Protein AF-A0A009ZGK3-F1 (afdb_monomer)

Sequence (287 aa):
MQQSPTYTTASNPNDNTTKFGTSSSQILSGLLNISAPLCTSGCGKDPYNGFTSDPNSSKTTGLIIPSLRADYNVPASTVSGNRMKSVVIQGVETTKIQDMNLTYDSGSLHVNLNQCVEAAFICAVKDTTFTMQAVITGVKAKINFEENMGYVHKLPLSGGGFYLGLQNQAIHWPGAASDDIALPGWWMSFANPVDLGVLNTPEGYTVDFSSAYPQIANALSVALSQNPTSISGNESLEALFTGGIKKDMGTINLSGQPPALINLTSVPLSNAAQGVVPNCYGGLKFC

Secondary structure (DSSP, 8-state):
--PPPEEEEE--SS-TT-EETSSTTS--EEEEEEE-TTEEES-EEEEEEEEEE-TTSTT--EEE----EEEEEPPP-----SS-SEEEEEEEEEEEEPPEEE-GGGEEEEEEEEEEEEETTEEEEEEEEEEEEEEEE---EEEEEEEEGGG--B---TTS-EEEEEESS-EEPTTS-TT-EE-SEEEEEESSPPB-----PPTT-----GGGHHHHHHHHHHHHHHS-EEEESHHHHHHHHHT-EEEEEEEEE-TTSPPEEEEEE----SSTT--------SSS---

Structure (mmCIF, N/CA/C/O backbone):
data_AF-A0A009ZGK3-F1
#
_entry.id   AF-A0A009ZGK3-F1
#
loop_
_atom_site.group_PDB
_atom_site.id
_atom_site.type_symbol
_atom_site.label_atom_id
_atom_site.label_alt_id
_atom_site.label_comp_id
_atom_site.label_asym_id
_atom_site.label_entity_id
_atom_site.label_seq_id
_atom_site.pdbx_PDB_ins_code
_atom_site.Cartn_x
_atom_site.Cartn_y
_atom_site.Cartn_z
_atom_site.occupancy
_atom_site.B_iso_or_equiv
_atom_site.auth_seq_id
_atom_site.auth_comp_id
_atom_site.auth_asym_id
_atom_site.auth_atom_id
_atom_site.pdbx_PDB_model_num
ATOM 1 N N . MET A 1 1 ? 2.100 -5.025 36.219 1.00 28.22 1 MET A N 1
ATOM 2 C CA . MET A 1 1 ? 2.397 -4.573 34.844 1.00 28.22 1 MET A CA 1
ATOM 3 C C . MET A 1 1 ? 1.721 -5.553 33.904 1.00 28.22 1 MET A C 1
ATOM 5 O O . MET A 1 1 ? 2.227 -6.649 33.715 1.00 28.22 1 MET A O 1
ATOM 9 N N . GLN A 1 2 ? 0.514 -5.234 33.450 1.00 29.66 2 GLN A N 1
ATOM 10 C CA . GLN A 1 2 ? -0.217 -6.081 32.509 1.00 29.66 2 GLN A CA 1
ATOM 11 C C . GLN A 1 2 ? 0.350 -5.751 31.123 1.00 29.66 2 GLN A C 1
ATOM 13 O O . GLN A 1 2 ? 0.301 -4.591 30.722 1.00 29.66 2 GLN A O 1
ATOM 18 N N . GLN A 1 3 ? 1.013 -6.709 30.465 1.00 29.73 3 GLN A N 1
ATOM 19 C CA . GLN A 1 3 ? 1.513 -6.507 29.101 1.00 29.73 3 GLN A CA 1
ATOM 20 C C . GLN A 1 3 ? 0.328 -6.130 28.210 1.00 29.73 3 GLN A C 1
ATOM 22 O O . GLN A 1 3 ? -0.703 -6.803 28.262 1.00 29.73 3 GLN A O 1
ATOM 27 N N . SER A 1 4 ? 0.466 -5.061 27.423 1.00 40.53 4 SER A N 1
ATOM 28 C CA . SER A 1 4 ? -0.522 -4.738 26.399 1.00 40.53 4 SER A CA 1
ATOM 29 C C . SER A 1 4 ? -0.643 -5.940 25.458 1.00 40.53 4 SER A C 1
ATOM 31 O O . SER A 1 4 ? 0.383 -6.384 24.937 1.00 40.53 4 SER A O 1
ATOM 33 N N . PRO A 1 5 ? -1.843 -6.505 25.270 1.00 48.09 5 PRO A N 1
ATOM 34 C CA . PRO A 1 5 ? -2.031 -7.629 24.365 1.00 48.09 5 PRO A CA 1
ATOM 35 C C . PRO A 1 5 ? -1.616 -7.227 22.945 1.00 48.09 5 PRO A C 1
ATOM 37 O O . PRO A 1 5 ? -2.038 -6.190 22.435 1.00 48.09 5 PRO A O 1
ATOM 40 N N . THR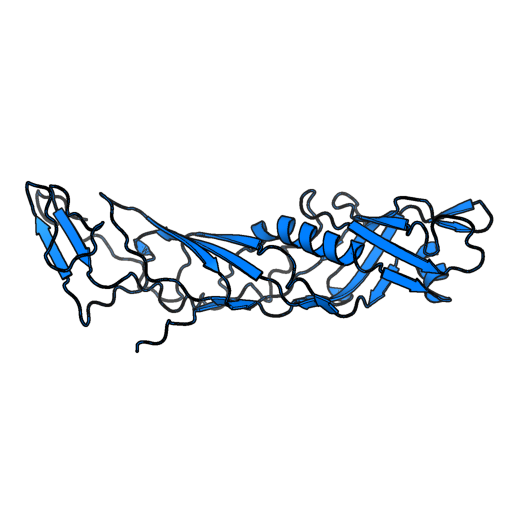 A 1 6 ? -0.765 -8.046 22.325 1.00 44.50 6 THR A N 1
ATOM 41 C CA . THR A 1 6 ? -0.452 -7.945 20.898 1.00 44.50 6 THR A CA 1
ATOM 42 C C . THR A 1 6 ? -1.490 -8.739 20.128 1.00 44.50 6 THR A C 1
ATOM 44 O O . THR A 1 6 ? -1.689 -9.929 20.378 1.00 44.50 6 THR A O 1
ATOM 47 N N . TYR A 1 7 ? -2.149 -8.066 19.198 1.00 56.31 7 TYR A N 1
ATOM 48 C CA . TYR A 1 7 ? -3.170 -8.645 18.342 1.00 56.31 7 TYR A CA 1
ATOM 49 C C . TYR A 1 7 ? -2.593 -8.907 16.959 1.00 56.31 7 TYR A C 1
ATOM 51 O O . TYR A 1 7 ? -1.689 -8.195 16.526 1.00 56.31 7 TYR A O 1
ATOM 59 N N . THR A 1 8 ? -3.123 -9.913 16.270 1.00 49.56 8 THR A N 1
ATOM 60 C CA . THR A 1 8 ? -2.662 -10.329 14.948 1.00 49.56 8 THR A CA 1
ATOM 61 C C . THR A 1 8 ? -3.857 -10.494 14.026 1.00 49.56 8 THR A C 1
ATOM 63 O O . THR A 1 8 ? -4.805 -11.182 14.380 1.00 49.56 8 THR A O 1
ATOM 66 N N . THR A 1 9 ? -3.775 -9.931 12.825 1.00 54.69 9 THR A N 1
ATOM 67 C CA . THR A 1 9 ? -4.714 -10.207 11.725 1.00 54.69 9 THR A CA 1
ATOM 68 C C . THR A 1 9 ? -3.936 -10.710 10.516 1.00 54.69 9 THR A C 1
ATOM 70 O O . THR A 1 9 ? -2.804 -10.277 10.294 1.00 54.69 9 THR A O 1
ATOM 73 N N . ALA A 1 10 ? -4.512 -11.641 9.755 1.00 46.16 10 ALA A N 1
ATOM 74 C CA . ALA A 1 10 ? -3.960 -12.119 8.490 1.00 46.16 10 ALA A CA 1
ATOM 75 C C . ALA A 1 10 ? -4.928 -11.786 7.343 1.00 46.16 10 ALA A C 1
ATOM 77 O O . ALA A 1 10 ? -6.129 -12.034 7.456 1.00 46.16 10 ALA A O 1
ATOM 78 N N . SER A 1 11 ? -4.428 -11.230 6.236 1.00 46.84 11 SER A N 1
ATOM 79 C CA . SER A 1 11 ? -5.152 -11.242 4.951 1.00 46.84 11 SER A CA 1
ATOM 80 C C . SER A 1 11 ? -4.972 -12.605 4.256 1.00 46.84 11 SER A C 1
ATOM 82 O O . SER A 1 11 ? -4.129 -13.381 4.689 1.00 46.84 11 SER A O 1
ATOM 84 N N . ASN A 1 12 ? -5.785 -12.941 3.242 1.00 46.28 12 ASN A N 1
ATOM 85 C CA . ASN A 1 12 ? -5.939 -14.286 2.637 1.00 46.28 12 ASN A CA 1
ATOM 86 C C . ASN A 1 12 ? -4.713 -14.823 1.862 1.00 46.28 12 ASN A C 1
ATOM 88 O O . ASN A 1 12 ? -4.146 -14.066 1.073 1.00 46.28 12 ASN A O 1
ATOM 92 N N . PRO A 1 13 ? -4.375 -16.128 1.960 1.00 35.84 13 PRO A N 1
ATOM 93 C CA . PRO A 1 13 ? -3.434 -16.779 1.042 1.00 35.84 13 PRO A CA 1
ATOM 94 C C . PRO A 1 13 ? -4.045 -17.189 -0.312 1.00 35.84 13 PRO A C 1
ATOM 96 O O . PRO A 1 13 ? -3.300 -17.609 -1.188 1.00 35.84 13 PRO A O 1
ATOM 99 N N . ASN A 1 14 ? -5.367 -17.069 -0.496 1.00 35.81 14 ASN A N 1
ATOM 100 C CA . ASN A 1 14 ? -6.110 -17.640 -1.628 1.00 35.81 14 ASN A CA 1
ATOM 101 C C . ASN A 1 14 ? -7.144 -16.715 -2.297 1.00 35.81 14 ASN A C 1
ATOM 103 O O . ASN A 1 14 ? -7.969 -17.216 -3.063 1.00 35.81 14 ASN A O 1
ATOM 107 N N . ASP A 1 15 ? -7.143 -15.398 -2.058 1.00 43.66 15 ASP A N 1
ATOM 108 C CA . ASP A 1 15 ? -7.954 -14.520 -2.908 1.00 43.66 15 ASP A CA 1
ATOM 109 C C . ASP A 1 15 ? -7.134 -14.063 -4.109 1.00 43.66 15 ASP A C 1
ATOM 111 O O . ASP A 1 15 ? -6.642 -12.941 -4.189 1.00 43.66 15 ASP A O 1
ATOM 115 N N . ASN A 1 16 ? -7.005 -14.962 -5.077 1.00 45.84 16 ASN A N 1
ATOM 116 C CA . ASN A 1 16 ? -6.374 -14.681 -6.361 1.00 45.84 16 ASN A CA 1
ATOM 117 C C . ASN A 1 16 ? -7.192 -13.655 -7.190 1.00 45.84 16 ASN A C 1
ATOM 119 O O . ASN A 1 16 ? -6.893 -13.455 -8.371 1.00 45.84 16 ASN A O 1
ATOM 123 N N . THR A 1 17 ? -8.248 -13.041 -6.627 1.00 49.72 17 THR A N 1
ATOM 124 C CA . THR A 1 17 ? -9.147 -12.113 -7.330 1.00 49.72 17 THR A CA 1
ATOM 125 C C . THR A 1 17 ? -8.856 -10.632 -7.068 1.00 49.72 17 THR A C 1
ATOM 127 O O . THR A 1 17 ? -9.051 -9.829 -7.984 1.00 49.72 17 THR A O 1
ATOM 130 N N . THR A 1 18 ? -8.318 -10.236 -5.905 1.00 66.38 18 THR A N 1
ATOM 131 C CA . THR A 1 18 ? -7.984 -8.825 -5.630 1.00 66.38 18 THR A CA 1
ATOM 132 C C . THR A 1 18 ? -6.578 -8.477 -6.110 1.00 66.38 18 THR A C 1
ATOM 134 O O . THR A 1 18 ? -5.575 -8.644 -5.418 1.00 66.38 18 THR A O 1
ATOM 137 N N . LYS A 1 19 ? -6.503 -7.958 -7.337 1.00 84.88 19 LYS A N 1
ATOM 138 C CA . LYS A 1 19 ? -5.244 -7.561 -7.971 1.00 84.88 19 LYS A CA 1
ATOM 139 C C . LYS A 1 19 ? -4.954 -6.078 -7.765 1.00 84.88 19 LYS A C 1
ATOM 141 O O . LYS A 1 19 ? -5.819 -5.230 -7.967 1.00 84.88 19 LYS A O 1
ATOM 146 N N . PHE A 1 20 ? -3.720 -5.768 -7.394 1.00 88.69 20 PHE A N 1
ATOM 147 C CA . PHE A 1 20 ? -3.218 -4.405 -7.288 1.00 88.69 20 PHE A CA 1
ATOM 148 C C . PHE A 1 20 ? -2.825 -3.853 -8.666 1.00 88.69 20 PHE A C 1
ATOM 150 O O . PHE A 1 20 ? -2.281 -4.569 -9.506 1.00 88.69 20 PHE A O 1
ATOM 157 N N . GLY A 1 21 ? -3.050 -2.561 -8.893 1.00 90.62 21 GLY A N 1
ATOM 158 C CA . GLY A 1 21 ? -2.657 -1.865 -10.119 1.00 90.62 21 GLY A CA 1
ATOM 159 C C . GLY A 1 21 ? -3.651 -2.005 -11.273 1.00 90.62 21 GLY A C 1
ATOM 160 O O . GLY A 1 21 ? -3.328 -1.627 -12.393 1.00 90.62 21 GLY A O 1
ATOM 161 N N . THR A 1 22 ? -4.860 -2.517 -11.015 1.00 91.00 22 THR A N 1
ATOM 162 C CA . THR A 1 22 ? -5.954 -2.621 -12.005 1.00 91.00 22 THR A CA 1
ATOM 163 C C . THR A 1 22 ? -7.017 -1.529 -11.842 1.00 91.00 22 THR A C 1
ATOM 165 O O . THR A 1 22 ? -8.064 -1.577 -12.479 1.00 91.00 22 THR A O 1
ATOM 168 N N . SER A 1 23 ? -6.783 -0.551 -10.963 1.00 91.00 23 SER A N 1
ATOM 169 C CA . SER A 1 23 ? -7.677 0.584 -10.715 1.00 91.00 23 SER A CA 1
ATOM 170 C C . SER A 1 23 ? -6.949 1.906 -10.940 1.00 91.00 23 SER A C 1
ATOM 172 O O . SER A 1 23 ? -5.755 2.020 -10.663 1.00 91.00 23 SER A O 1
ATOM 174 N N . SER A 1 24 ? -7.681 2.935 -11.373 1.00 91.00 24 SER A N 1
ATOM 175 C CA . SER A 1 24 ? -7.168 4.299 -11.578 1.00 91.00 24 SER A CA 1
ATOM 176 C C . SER A 1 24 ? -6.598 4.946 -10.312 1.00 91.00 24 SER A C 1
ATOM 178 O O . SER A 1 24 ? -5.789 5.863 -10.408 1.00 91.00 24 SER A O 1
ATOM 180 N N . SER A 1 25 ? -6.971 4.462 -9.126 1.00 89.44 25 SER A N 1
ATOM 181 C CA . SER A 1 25 ? -6.405 4.912 -7.850 1.00 89.44 25 SER A CA 1
ATOM 182 C C . SER A 1 25 ? -5.128 4.169 -7.441 1.00 89.44 25 SER A C 1
ATOM 184 O O . SER A 1 25 ? -4.523 4.526 -6.438 1.00 89.44 25 SER A O 1
ATOM 186 N N . GLN A 1 26 ? -4.702 3.154 -8.197 1.00 92.19 26 GLN A N 1
ATOM 187 C CA . GLN A 1 26 ? -3.578 2.265 -7.874 1.00 92.19 26 GLN A CA 1
ATOM 188 C C . GLN A 1 26 ? -2.433 2.419 -8.884 1.00 92.19 26 GLN A C 1
ATOM 190 O O . GLN A 1 26 ? -1.769 1.452 -9.253 1.00 92.19 26 GLN A O 1
ATOM 195 N N . ILE A 1 27 ? -2.230 3.644 -9.367 1.00 94.69 27 ILE A N 1
ATOM 196 C CA . ILE A 1 27 ? -1.206 3.954 -10.361 1.00 94.69 27 ILE A CA 1
ATOM 197 C C . ILE A 1 27 ? 0.169 3.977 -9.689 1.00 94.69 27 ILE A C 1
ATOM 199 O O . ILE A 1 27 ? 0.390 4.713 -8.727 1.00 94.69 27 ILE A O 1
ATOM 203 N N . LEU A 1 28 ? 1.101 3.199 -10.233 1.00 94.62 28 LEU A N 1
ATOM 204 C CA . LEU A 1 28 ? 2.518 3.287 -9.919 1.00 94.62 28 LEU A CA 1
ATOM 205 C C . LEU A 1 28 ? 3.221 4.232 -10.885 1.00 94.62 28 LEU A C 1
ATOM 207 O O . LEU A 1 28 ? 2.955 4.230 -12.085 1.00 94.62 28 LEU A O 1
ATOM 211 N N . SER A 1 29 ? 4.153 5.021 -10.372 1.00 95.44 29 SER A N 1
ATOM 212 C CA . SER A 1 29 ? 5.076 5.816 -11.178 1.00 95.44 29 SER A CA 1
ATOM 213 C C . SER A 1 29 ? 6.483 5.755 -10.603 1.00 95.44 29 SER A C 1
ATOM 215 O O . SER A 1 29 ? 6.672 5.445 -9.432 1.00 95.44 29 SER A O 1
ATOM 217 N N . GLY A 1 30 ? 7.488 6.044 -11.414 1.00 94.50 30 GLY A N 1
ATOM 218 C CA . GLY A 1 30 ? 8.871 6.023 -10.956 1.00 94.50 30 GLY A CA 1
ATOM 219 C C . GLY A 1 30 ? 9.834 6.500 -12.022 1.00 94.50 30 GLY A C 1
ATOM 220 O O . GLY A 1 30 ? 9.420 6.943 -13.094 1.00 94.50 30 GLY A O 1
ATOM 221 N N . LEU A 1 31 ? 11.126 6.393 -11.725 1.00 93.88 31 LEU A N 1
ATOM 222 C CA . LEU A 1 31 ? 12.198 6.763 -12.643 1.00 93.88 31 LEU A CA 1
ATOM 223 C C . LEU A 1 31 ? 12.960 5.523 -13.110 1.00 93.88 31 LEU A C 1
ATOM 225 O O . LEU A 1 31 ? 13.170 4.578 -12.348 1.00 93.88 31 LEU A O 1
ATOM 229 N N . LEU A 1 32 ? 13.402 5.545 -14.364 1.00 89.62 32 LEU A N 1
ATOM 230 C CA . LEU A 1 32 ? 14.200 4.498 -14.989 1.00 89.62 32 LEU A CA 1
ATOM 231 C C . LEU A 1 32 ? 15.566 5.046 -15.381 1.00 89.62 32 LEU A C 1
ATOM 233 O O . LEU A 1 32 ? 15.677 6.082 -16.035 1.00 89.62 32 LEU A O 1
ATOM 237 N N . ASN A 1 33 ? 16.602 4.287 -15.044 1.00 89.62 33 ASN A N 1
ATOM 238 C CA . ASN A 1 33 ? 17.950 4.467 -15.559 1.00 89.62 33 ASN A CA 1
ATOM 239 C C . ASN A 1 33 ? 18.194 3.424 -16.650 1.00 89.62 33 ASN A C 1
ATOM 241 O O . ASN A 1 33 ? 18.622 2.304 -16.363 1.00 89.62 33 ASN A O 1
ATOM 245 N N . ILE A 1 34 ? 17.875 3.775 -17.893 1.00 86.06 34 ILE A N 1
ATOM 246 C CA . ILE A 1 34 ? 18.001 2.862 -19.032 1.00 86.06 34 ILE A CA 1
ATOM 247 C C . ILE A 1 34 ? 19.398 3.014 -19.632 1.00 86.06 34 ILE A C 1
ATOM 249 O O . ILE A 1 34 ? 19.799 4.103 -20.026 1.00 86.06 34 ILE A O 1
ATOM 253 N N . SER A 1 35 ? 20.134 1.914 -19.735 1.00 83.62 35 SER A N 1
ATOM 254 C CA . SER A 1 35 ? 21.397 1.821 -20.459 1.00 83.62 35 SER A CA 1
ATOM 255 C C . SER A 1 35 ? 21.232 0.806 -21.585 1.00 83.62 35 SER A C 1
ATOM 257 O O . SER A 1 35 ? 21.108 -0.400 -21.355 1.00 83.62 35 SER A O 1
ATOM 259 N N . ALA A 1 36 ? 21.173 1.330 -22.804 1.00 78.19 36 ALA A N 1
ATOM 260 C CA . ALA A 1 36 ? 20.893 0.600 -24.030 1.00 78.19 36 ALA A CA 1
ATOM 261 C C . ALA A 1 36 ? 21.904 1.027 -25.110 1.00 78.19 36 ALA A C 1
ATOM 263 O O . ALA A 1 36 ? 22.105 2.233 -25.296 1.00 78.19 36 ALA A O 1
ATOM 264 N N . PRO A 1 37 ? 22.547 0.085 -25.827 1.00 73.50 37 PRO A N 1
ATOM 265 C CA . PRO A 1 37 ? 23.367 0.420 -26.988 1.00 73.50 37 PRO A CA 1
ATOM 266 C C . PRO A 1 37 ? 22.573 1.236 -28.014 1.00 73.50 37 PRO A C 1
ATOM 268 O O . PRO A 1 37 ? 21.397 0.964 -28.235 1.00 73.50 37 PRO A O 1
ATOM 271 N N . LEU A 1 38 ? 23.223 2.213 -28.658 1.00 77.00 38 LEU A N 1
ATOM 272 C CA . LEU A 1 38 ? 22.632 3.070 -29.704 1.00 77.00 38 LEU A CA 1
ATOM 273 C C . LEU A 1 38 ? 21.454 3.946 -29.252 1.00 77.00 38 LEU A C 1
ATOM 275 O O . LEU A 1 38 ? 20.803 4.564 -30.097 1.00 77.00 38 LEU A O 1
ATOM 279 N N . CYS A 1 39 ? 21.192 4.021 -27.947 1.00 82.38 39 CYS A N 1
ATOM 280 C CA . CYS A 1 39 ? 20.144 4.879 -27.439 1.00 82.38 39 CYS A CA 1
ATOM 281 C C . CYS A 1 39 ? 20.538 6.358 -27.555 1.00 82.38 39 CYS A C 1
ATOM 283 O O . CYS A 1 39 ? 21.596 6.767 -27.070 1.00 82.38 39 CYS A O 1
ATOM 285 N N . THR A 1 40 ? 19.690 7.147 -28.215 1.00 85.00 40 THR A N 1
ATOM 286 C CA . THR A 1 40 ? 19.917 8.571 -28.503 1.00 85.00 40 THR A CA 1
ATOM 287 C C . THR A 1 40 ? 19.079 9.501 -27.627 1.00 85.00 40 THR A C 1
ATOM 289 O O . THR A 1 40 ? 19.455 10.658 -27.456 1.00 85.00 40 THR A O 1
ATOM 292 N N . SER A 1 41 ? 17.964 9.018 -27.066 1.00 87.88 41 SER A N 1
ATOM 293 C CA . SER A 1 41 ? 17.046 9.789 -26.213 1.00 87.88 41 SER A CA 1
ATOM 294 C C . SER A 1 41 ? 16.218 8.868 -25.306 1.00 87.88 41 SER A C 1
ATOM 296 O O . SER A 1 41 ? 16.035 7.690 -25.613 1.00 87.88 41 SER A O 1
ATOM 298 N N . GLY A 1 42 ? 15.717 9.390 -24.180 1.00 86.88 42 GLY A N 1
ATOM 299 C CA . G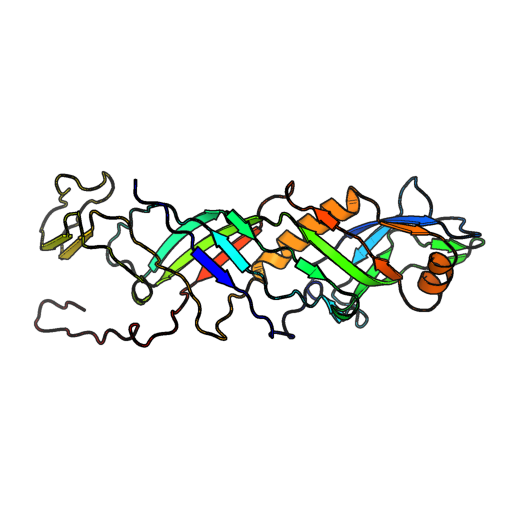LY A 1 42 ? 14.870 8.645 -23.233 1.00 86.88 42 GLY A CA 1
ATOM 300 C C . GLY A 1 42 ? 15.606 7.599 -22.383 1.00 86.88 42 GLY A C 1
ATOM 301 O O . GLY A 1 42 ? 14.962 6.764 -21.744 1.00 86.88 42 GLY A O 1
ATOM 302 N N . CYS A 1 43 ? 16.939 7.643 -22.366 1.00 87.12 43 CYS A N 1
ATOM 303 C CA . CYS A 1 43 ? 17.837 6.773 -21.607 1.00 87.12 43 CYS A CA 1
ATOM 304 C C . CYS A 1 43 ? 18.918 7.583 -20.883 1.00 87.12 43 CYS A C 1
ATOM 306 O O . CYS A 1 43 ? 19.066 8.785 -21.091 1.00 87.12 43 CYS A O 1
ATOM 308 N N . GLY A 1 44 ? 19.705 6.912 -20.046 1.00 83.88 44 GLY A N 1
ATOM 309 C CA . GLY A 1 44 ? 20.735 7.543 -19.234 1.00 83.88 44 GLY A CA 1
ATOM 310 C C . GLY A 1 44 ? 20.190 8.120 -17.930 1.00 83.88 44 GLY A C 1
ATOM 311 O O . GLY A 1 44 ? 19.133 7.715 -17.442 1.00 83.88 44 GLY A O 1
ATOM 312 N N . LYS A 1 45 ? 20.985 9.015 -17.332 1.00 80.94 45 LYS A N 1
ATOM 313 C CA . LYS A 1 45 ? 20.796 9.475 -15.951 1.00 80.94 45 LYS A CA 1
ATOM 314 C C . LYS A 1 45 ? 20.249 10.889 -15.790 1.00 80.94 45 LYS A C 1
ATOM 316 O O . LYS A 1 45 ? 19.878 11.236 -14.673 1.00 80.94 45 LYS A O 1
ATOM 321 N N . ASP A 1 46 ? 20.226 11.700 -16.847 1.00 78.56 46 ASP A N 1
ATOM 322 C CA . ASP A 1 46 ? 19.884 13.116 -16.712 1.00 78.56 46 ASP A CA 1
ATOM 323 C C . ASP A 1 46 ? 19.130 13.686 -17.932 1.00 78.56 46 ASP A C 1
ATOM 325 O O . ASP A 1 46 ? 19.735 13.848 -18.995 1.00 78.56 46 ASP A O 1
ATOM 329 N N . PRO A 1 47 ? 17.827 13.996 -17.792 1.00 82.38 47 PRO A N 1
ATOM 330 C CA . PRO A 1 47 ? 16.943 13.493 -16.739 1.00 82.38 47 PRO A CA 1
ATOM 331 C C . PRO A 1 47 ? 16.697 11.985 -16.910 1.00 82.38 47 PRO A C 1
ATOM 333 O O . PRO A 1 47 ? 16.675 11.464 -18.026 1.00 82.38 47 PRO A O 1
ATOM 336 N N . TYR A 1 48 ? 16.464 11.269 -15.806 1.00 91.50 48 TYR A N 1
ATOM 337 C CA . TYR A 1 48 ? 15.910 9.915 -15.889 1.00 91.50 48 TYR A CA 1
ATOM 338 C C . TYR A 1 48 ? 14.550 9.938 -16.591 1.00 91.50 48 TYR A C 1
ATOM 340 O O . TYR A 1 48 ? 13.734 10.835 -16.362 1.00 91.50 48 TYR A O 1
ATOM 348 N N . ASN A 1 49 ? 14.272 8.914 -17.396 1.00 92.00 49 ASN A N 1
ATOM 349 C CA . ASN A 1 49 ? 12.955 8.761 -17.999 1.00 92.00 49 ASN A CA 1
ATOM 350 C C . ASN A 1 49 ? 11.967 8.255 -16.942 1.00 92.00 49 ASN A C 1
ATOM 352 O O . ASN A 1 49 ? 12.261 7.313 -16.205 1.00 92.00 49 ASN A O 1
ATOM 356 N N . GLY A 1 50 ? 10.803 8.889 -16.850 1.00 93.62 50 GLY A N 1
ATOM 357 C CA . GLY A 1 50 ? 9.748 8.451 -15.944 1.00 93.62 50 GLY A CA 1
ATOM 358 C C . GLY A 1 50 ? 8.879 7.363 -16.562 1.00 93.62 50 GLY A C 1
ATOM 359 O O . GLY A 1 50 ? 8.818 7.225 -17.784 1.00 93.62 50 GLY A O 1
ATOM 360 N N . PHE A 1 51 ? 8.170 6.621 -15.723 1.00 93.50 51 PHE A N 1
ATOM 361 C CA . PHE A 1 51 ? 7.091 5.742 -16.158 1.00 93.50 51 PHE A CA 1
ATOM 362 C C . PHE A 1 51 ? 5.848 5.934 -15.296 1.00 93.50 51 PHE A C 1
ATOM 364 O O . PHE A 1 51 ? 5.949 6.331 -14.135 1.00 93.50 51 PHE A O 1
ATOM 371 N N . THR A 1 52 ? 4.696 5.582 -15.858 1.00 96.62 52 THR A N 1
ATOM 372 C CA . THR A 1 52 ? 3.401 5.562 -15.176 1.00 96.62 52 THR A CA 1
ATOM 373 C C . THR A 1 52 ? 2.622 4.329 -15.616 1.00 96.62 52 THR A C 1
ATOM 375 O O . THR A 1 52 ? 2.471 4.085 -16.813 1.00 96.62 52 THR A O 1
ATOM 378 N N . SER A 1 53 ? 2.130 3.533 -14.669 1.00 96.19 53 SER A N 1
ATOM 379 C CA . SER A 1 53 ? 1.317 2.356 -14.970 1.00 96.19 53 SER A CA 1
ATOM 380 C C . SER A 1 53 ? -0.053 2.738 -15.523 1.00 96.19 53 SER A C 1
ATOM 382 O O . SER A 1 53 ? -0.675 3.680 -15.034 1.00 96.19 53 SER A O 1
ATOM 384 N N . ASP A 1 54 ? -0.553 1.955 -16.471 1.00 95.81 54 ASP A N 1
ATOM 385 C CA . ASP A 1 54 ? -1.878 2.102 -17.061 1.00 95.81 54 ASP A CA 1
ATOM 386 C C . ASP A 1 54 ? -2.815 0.972 -16.602 1.00 95.81 54 ASP A C 1
ATOM 388 O O . ASP A 1 54 ? -2.778 -0.133 -17.158 1.00 95.81 54 ASP A O 1
ATOM 392 N N . PRO A 1 55 ? -3.677 1.226 -15.605 1.00 94.38 55 PRO A N 1
ATOM 393 C CA . PRO A 1 55 ? -4.626 0.233 -15.112 1.00 94.38 55 PRO A CA 1
ATOM 394 C C . PRO A 1 55 ? -5.723 -0.125 -16.126 1.00 94.38 55 PRO A C 1
ATOM 396 O O . PRO A 1 55 ? -6.357 -1.164 -15.968 1.00 94.38 55 PRO A O 1
ATOM 399 N N . ASN A 1 56 ? -5.956 0.699 -17.158 1.00 93.31 56 ASN A N 1
ATOM 400 C CA . ASN A 1 56 ? -7.009 0.468 -18.156 1.00 93.31 56 ASN A CA 1
ATOM 401 C C . ASN A 1 56 ? -6.522 -0.337 -19.369 1.00 93.31 56 ASN A C 1
ATOM 403 O O . ASN A 1 56 ? -7.329 -0.756 -20.201 1.00 93.31 56 ASN A O 1
ATOM 407 N N . SER A 1 57 ? -5.211 -0.545 -19.499 1.00 93.19 57 SER A N 1
ATOM 408 C CA . SER A 1 57 ? -4.650 -1.336 -20.589 1.00 93.19 57 SER A CA 1
ATOM 409 C C . SER A 1 57 ? -5.026 -2.807 -20.444 1.00 93.19 57 SER A C 1
ATOM 411 O O . SER A 1 57 ? -4.834 -3.408 -19.389 1.00 93.19 57 SER A O 1
ATOM 413 N N . SER A 1 58 ? -5.445 -3.442 -21.541 1.00 91.44 58 SER A N 1
ATOM 414 C CA . SER A 1 58 ? -5.680 -4.893 -21.588 1.00 91.44 58 SER A CA 1
ATOM 415 C C . SER A 1 58 ? -4.414 -5.728 -21.352 1.00 91.44 58 SER A C 1
ATOM 417 O O . SER A 1 58 ? -4.508 -6.934 -21.130 1.00 91.44 58 SER A O 1
ATOM 419 N N . LYS A 1 59 ? -3.230 -5.098 -21.394 1.00 91.50 59 LYS A N 1
ATOM 420 C CA . LYS A 1 59 ? -1.935 -5.719 -21.081 1.00 91.50 59 LYS A CA 1
ATOM 421 C C . LYS A 1 59 ? -1.615 -5.708 -19.578 1.00 91.50 59 LYS A C 1
ATOM 423 O O . LYS A 1 59 ? -0.675 -6.387 -19.164 1.00 91.50 59 LYS A O 1
ATOM 428 N N . THR A 1 60 ? -2.360 -4.952 -18.767 1.00 94.06 60 THR A N 1
ATOM 429 C CA . THR A 1 60 ? -2.224 -4.952 -17.306 1.00 94.06 60 THR A CA 1
ATOM 430 C C . THR A 1 60 ? -2.961 -6.152 -16.739 1.00 94.06 60 THR A C 1
ATOM 432 O O . THR A 1 60 ? -4.187 -6.226 -16.778 1.00 94.06 60 THR A O 1
ATOM 435 N N . THR A 1 61 ? -2.211 -7.106 -16.190 1.00 93.06 61 THR A N 1
ATOM 436 C CA . THR A 1 61 ? -2.805 -8.267 -15.517 1.00 93.06 61 THR A CA 1
ATOM 437 C C . THR A 1 61 ? -3.072 -8.000 -14.043 1.00 93.06 61 THR A C 1
ATOM 439 O O . THR A 1 61 ? -3.906 -8.703 -13.471 1.00 93.06 61 THR A O 1
ATOM 442 N N . GLY A 1 62 ? -2.412 -6.986 -13.468 1.00 91.88 62 GLY A N 1
ATOM 443 C CA . GLY A 1 62 ? -2.425 -6.659 -12.046 1.00 91.88 62 GLY A CA 1
ATOM 444 C C . GLY A 1 62 ? -1.435 -7.507 -11.249 1.00 91.88 62 GLY A C 1
ATOM 445 O O . GLY A 1 62 ? -1.032 -8.580 -11.689 1.00 91.88 62 GLY A O 1
ATOM 446 N N . LEU A 1 63 ? -1.044 -7.020 -10.072 1.00 89.81 63 LEU A N 1
ATOM 447 C CA . LEU A 1 63 ? -0.162 -7.727 -9.147 1.00 89.81 63 LEU A CA 1
ATOM 448 C C . LEU A 1 63 ? -0.991 -8.440 -8.076 1.00 89.81 63 LEU A C 1
ATOM 450 O O . LEU A 1 63 ? -1.761 -7.810 -7.352 1.00 89.81 63 LEU A O 1
ATOM 454 N N . ILE A 1 64 ? -0.818 -9.750 -7.962 1.00 86.44 64 ILE A N 1
ATOM 455 C CA . ILE A 1 64 ? -1.334 -10.559 -6.863 1.00 86.44 64 ILE A CA 1
ATOM 456 C C . ILE A 1 64 ? -0.513 -10.204 -5.626 1.00 86.44 64 ILE A C 1
ATOM 458 O O . ILE A 1 64 ? 0.691 -10.472 -5.567 1.00 86.44 64 ILE A O 1
ATOM 462 N N . ILE A 1 65 ? -1.171 -9.578 -4.654 1.00 79.69 65 ILE A N 1
ATOM 463 C CA . ILE A 1 65 ? -0.558 -9.249 -3.372 1.00 79.69 65 ILE A CA 1
ATOM 464 C C . ILE A 1 65 ? -0.758 -10.443 -2.435 1.00 79.69 65 ILE A C 1
ATOM 466 O O . ILE A 1 65 ? -1.897 -10.875 -2.253 1.00 79.69 65 ILE A O 1
ATOM 470 N N . PRO A 1 66 ? 0.315 -11.002 -1.850 1.00 72.12 66 PRO A N 1
ATOM 471 C CA . PRO A 1 66 ? 0.168 -12.112 -0.927 1.00 72.12 66 PRO A CA 1
ATOM 472 C C . PRO A 1 66 ? -0.572 -11.681 0.344 1.00 72.12 66 PRO A C 1
ATOM 474 O O . PRO A 1 66 ? -0.507 -10.532 0.770 1.00 72.12 66 PRO A O 1
ATOM 477 N N . SER A 1 67 ? -1.199 -12.660 0.984 1.00 70.19 67 SER A N 1
ATOM 478 C CA . SER A 1 67 ? -1.463 -12.728 2.422 1.00 70.19 67 SER A CA 1
ATOM 479 C C . SER A 1 67 ? -0.404 -12.006 3.266 1.00 70.19 67 SER A C 1
ATOM 481 O O . SER A 1 67 ? 0.771 -12.375 3.227 1.00 70.19 67 SER A O 1
ATOM 483 N N . LEU A 1 68 ? -0.809 -11.043 4.091 1.00 74.38 68 LEU A N 1
ATOM 484 C CA . LEU A 1 68 ? 0.061 -10.366 5.048 1.00 74.38 68 LEU A CA 1
ATOM 485 C C . LEU A 1 68 ? -0.507 -10.461 6.447 1.00 74.38 68 LEU A C 1
ATOM 487 O O . LEU A 1 68 ? -1.702 -10.276 6.681 1.00 74.38 68 LEU A O 1
ATOM 491 N N . ARG A 1 69 ? 0.403 -10.692 7.387 1.00 75.25 69 ARG A N 1
ATOM 492 C CA . ARG A 1 69 ? 0.137 -10.587 8.811 1.00 75.25 69 ARG A CA 1
ATOM 493 C C . ARG A 1 69 ? 0.448 -9.173 9.298 1.00 75.25 69 ARG A C 1
ATOM 495 O O . ARG A 1 69 ? 1.541 -8.668 9.038 1.00 75.25 69 ARG A O 1
ATOM 502 N N . ALA A 1 70 ? -0.473 -8.578 10.050 1.00 77.25 70 ALA A N 1
ATOM 503 C CA . ALA A 1 70 ? -0.261 -7.325 10.765 1.00 77.25 70 ALA A CA 1
ATOM 504 C C . ALA A 1 70 ? -0.447 -7.527 12.272 1.00 77.25 70 ALA A C 1
ATOM 506 O O . ALA A 1 70 ? -1.475 -8.045 12.715 1.00 77.25 70 ALA A O 1
ATOM 507 N N . ASP A 1 71 ? 0.547 -7.086 13.036 1.00 79.12 71 ASP A N 1
ATOM 508 C CA . ASP A 1 71 ? 0.524 -7.021 14.488 1.00 79.12 71 ASP A CA 1
ATOM 509 C C . ASP A 1 71 ? 0.256 -5.574 14.938 1.00 79.12 71 ASP A C 1
ATOM 511 O O . ASP A 1 71 ? 0.761 -4.617 14.340 1.00 79.12 71 ASP A O 1
ATOM 515 N N . TYR A 1 72 ? -0.545 -5.397 15.989 1.00 77.31 72 TYR A N 1
ATOM 516 C CA . TYR A 1 72 ? -0.908 -4.084 16.535 1.00 77.31 72 TYR A CA 1
ATOM 517 C C . TYR A 1 72 ? -1.232 -4.156 18.030 1.00 77.31 72 TYR A C 1
ATOM 519 O O . TYR A 1 72 ? -1.553 -5.217 18.568 1.00 77.31 72 TYR A O 1
ATOM 527 N N . ASN A 1 73 ? -1.163 -2.999 18.696 1.00 75.88 73 ASN A N 1
ATOM 528 C CA . ASN A 1 73 ? -1.540 -2.834 20.099 1.00 75.88 73 ASN A CA 1
ATOM 529 C C . ASN A 1 73 ? -2.708 -1.852 20.187 1.00 75.88 73 ASN A C 1
ATOM 531 O O . ASN A 1 73 ? -2.559 -0.677 19.855 1.00 75.88 73 ASN A O 1
ATOM 535 N N . VAL A 1 74 ? -3.862 -2.321 20.654 1.00 72.69 74 VAL A N 1
ATOM 536 C CA . VAL A 1 74 ? -5.041 -1.465 20.840 1.00 72.69 74 VAL A CA 1
ATOM 537 C C . VAL A 1 74 ? -4.882 -0.689 22.153 1.00 72.69 74 VAL A C 1
ATOM 539 O O . VAL A 1 74 ? -4.664 -1.317 23.195 1.00 72.69 74 VAL A O 1
ATOM 542 N N . PRO A 1 75 ? -4.959 0.654 22.144 1.00 70.75 75 PRO A N 1
ATOM 543 C CA . PRO A 1 75 ? -4.917 1.431 23.373 1.00 70.75 75 PRO A CA 1
ATOM 544 C C . PRO A 1 75 ? -6.188 1.207 24.199 1.00 70.75 75 PRO A C 1
ATOM 546 O O . PRO A 1 75 ? -7.274 0.995 23.658 1.00 70.75 75 PRO A O 1
ATOM 549 N N . ALA A 1 76 ? -6.057 1.305 25.523 1.00 68.38 76 ALA A N 1
ATOM 550 C CA . ALA A 1 76 ? -7.212 1.372 26.409 1.00 68.38 76 ALA A CA 1
ATOM 551 C C . ALA A 1 76 ? -8.099 2.559 26.000 1.00 68.38 76 ALA A C 1
ATOM 553 O O . ALA A 1 76 ? -7.611 3.685 25.899 1.00 68.38 76 ALA A O 1
ATOM 554 N N . SER A 1 77 ? -9.384 2.303 25.756 1.00 64.75 77 SER A N 1
ATOM 555 C CA . SER A 1 77 ? -10.351 3.325 25.352 1.00 64.75 77 SER A CA 1
ATOM 556 C C . SER A 1 77 ? -11.577 3.299 26.262 1.00 64.75 77 SER A C 1
ATOM 558 O O . SER A 1 77 ? -12.105 2.231 26.584 1.00 64.75 77 SER A O 1
ATOM 560 N N . THR A 1 78 ? -12.012 4.489 26.685 1.00 65.81 78 THR A N 1
ATOM 561 C CA . THR A 1 78 ? -13.318 4.685 27.319 1.00 65.81 78 THR A CA 1
ATOM 562 C C . THR A 1 78 ? -14.369 4.752 26.221 1.00 65.81 78 THR A C 1
ATOM 564 O O . THR A 1 78 ? -14.235 5.514 25.264 1.00 65.81 78 THR A O 1
ATOM 567 N N . VAL A 1 79 ? -15.426 3.959 26.360 1.00 67.69 79 VAL A N 1
ATOM 568 C CA . VAL A 1 79 ? -16.577 3.985 25.458 1.00 67.69 79 VAL A CA 1
ATOM 569 C C . VAL A 1 79 ? -17.766 4.480 26.264 1.00 67.69 79 VAL A C 1
ATOM 571 O O . VAL A 1 79 ? -18.223 3.795 27.173 1.00 67.69 79 VAL A O 1
ATOM 574 N N . SER A 1 80 ? -18.257 5.673 25.942 1.00 69.56 80 SER A N 1
ATOM 575 C CA . SER A 1 80 ? -19.355 6.324 26.658 1.00 69.56 80 SER A CA 1
ATOM 576 C C . SER A 1 80 ? -20.350 6.910 25.660 1.00 69.56 80 SER A C 1
ATOM 578 O O . SER A 1 80 ? -19.961 7.509 24.657 1.00 69.56 80 SER A O 1
ATOM 580 N N . GLY A 1 81 ? -21.644 6.710 25.905 1.00 69.12 81 GLY A N 1
ATOM 581 C CA . GLY A 1 81 ? -22.702 7.220 25.038 1.00 69.12 81 GLY A CA 1
ATOM 582 C C . GLY A 1 81 ? -24.066 6.591 25.311 1.00 69.12 81 GLY A C 1
ATOM 583 O O . GLY A 1 81 ? -24.182 5.539 25.934 1.00 69.12 81 GLY A O 1
ATOM 584 N N . ASN A 1 82 ? -25.128 7.242 24.835 1.00 66.44 82 ASN A N 1
ATOM 585 C CA . ASN A 1 82 ? -26.499 6.770 25.022 1.00 66.44 82 ASN A CA 1
ATOM 586 C C . ASN A 1 82 ? -26.911 5.843 23.868 1.00 66.44 82 ASN A C 1
ATOM 588 O O . ASN A 1 82 ? -26.947 6.281 22.718 1.00 66.44 82 ASN A O 1
ATOM 592 N N . ARG A 1 83 ? -27.261 4.583 24.172 1.00 67.50 83 ARG A N 1
ATOM 593 C CA . ARG A 1 83 ? -27.709 3.571 23.187 1.00 67.50 83 ARG A CA 1
ATOM 594 C C . ARG A 1 83 ? -26.730 3.389 22.016 1.00 67.50 83 ARG A C 1
ATOM 596 O O . ARG A 1 83 ? -27.131 3.400 20.850 1.00 67.50 83 ARG A O 1
ATOM 603 N N . MET A 1 84 ? -25.450 3.213 22.334 1.00 68.00 84 MET A N 1
ATOM 604 C CA . MET A 1 84 ? -24.415 2.926 21.340 1.00 68.00 84 MET A CA 1
ATOM 605 C C . MET A 1 84 ? -24.742 1.630 20.585 1.00 68.00 84 MET A C 1
ATOM 607 O O . MET A 1 84 ? -25.118 0.628 21.188 1.00 68.00 84 MET A O 1
ATOM 611 N N . LYS A 1 85 ? -24.620 1.654 19.254 1.00 71.38 85 LYS A N 1
ATOM 612 C CA . LYS A 1 85 ? -24.755 0.459 18.396 1.00 71.38 85 LYS A CA 1
ATOM 613 C C . LYS A 1 85 ? -23.401 -0.092 17.957 1.00 71.38 85 LYS A C 1
ATOM 615 O O . LYS A 1 85 ? -23.302 -1.265 17.612 1.00 71.38 85 LYS A O 1
ATOM 620 N N . SER A 1 86 ? -22.375 0.749 17.992 1.00 70.75 86 SER A N 1
ATOM 621 C CA . SER A 1 86 ? -21.002 0.418 17.643 1.00 70.75 86 SER A CA 1
ATOM 622 C C . SER A 1 86 ? -20.019 1.140 18.557 1.00 70.75 86 SER A C 1
ATOM 624 O O . SER A 1 86 ? -20.351 2.136 19.199 1.00 70.75 86 SER A O 1
ATOM 626 N N . VAL A 1 87 ? -18.810 0.603 18.616 1.00 75.06 87 VAL A N 1
ATOM 627 C CA . VAL A 1 87 ? -17.634 1.167 19.259 1.00 75.06 87 VAL A CA 1
ATOM 628 C C . VAL A 1 87 ? -16.641 1.514 18.163 1.00 75.06 87 VAL A C 1
ATOM 630 O O . VAL A 1 87 ? -16.362 0.689 17.296 1.00 75.06 87 VAL A O 1
ATOM 633 N N . VAL A 1 88 ? -16.107 2.733 18.210 1.00 79.50 88 VAL A N 1
ATOM 634 C CA . VAL A 1 88 ? -15.123 3.211 17.239 1.00 79.50 88 VAL A CA 1
ATOM 635 C C . VAL A 1 88 ? -13.801 3.474 17.952 1.00 79.50 88 VAL A C 1
ATOM 637 O O . VAL A 1 88 ? -13.748 4.288 18.872 1.00 79.50 88 VAL A O 1
ATOM 640 N N . ILE A 1 89 ? -12.733 2.808 17.516 1.00 78.75 89 ILE A N 1
ATOM 641 C CA . ILE A 1 89 ? -11.364 3.025 17.998 1.00 78.75 89 ILE A CA 1
ATOM 642 C C . ILE A 1 89 ? -10.514 3.425 16.799 1.00 78.75 89 ILE A C 1
ATOM 644 O O . ILE A 1 89 ? -10.310 2.635 15.883 1.00 78.75 89 ILE A O 1
ATOM 648 N N . GLN A 1 90 ? -10.026 4.662 16.789 1.00 85.06 90 GLN A N 1
ATOM 649 C CA . GLN A 1 90 ? -9.303 5.221 15.647 1.00 85.06 90 GLN A CA 1
ATOM 650 C C . GLN A 1 90 ? -7.796 5.254 15.877 1.00 85.06 90 GLN A C 1
ATOM 652 O O . GLN A 1 90 ? -7.325 5.417 17.002 1.00 85.06 90 GLN A O 1
ATOM 657 N N . GLY A 1 91 ? -7.044 5.169 14.781 1.00 83.75 91 GLY A N 1
ATOM 658 C CA . GLY A 1 91 ? -5.612 5.447 14.771 1.00 83.75 91 GLY A CA 1
ATOM 659 C C . GLY A 1 91 ? -4.755 4.405 15.484 1.00 83.75 91 GLY A C 1
ATOM 660 O O . GLY A 1 91 ? -3.677 4.750 15.962 1.00 83.75 91 GLY A O 1
ATOM 661 N N . VAL A 1 92 ? -5.200 3.149 15.551 1.00 84.00 92 VAL A N 1
ATOM 662 C CA . VAL A 1 92 ? -4.395 2.054 16.102 1.00 84.00 92 VAL A CA 1
ATOM 663 C C . VAL A 1 92 ? -3.230 1.779 15.158 1.00 84.00 92 VAL A C 1
ATOM 665 O O . VAL A 1 92 ? -3.419 1.317 14.036 1.00 84.00 92 VAL A O 1
ATOM 668 N N . GLU A 1 93 ? -2.013 2.090 15.588 1.00 86.56 93 GLU A N 1
ATOM 669 C CA . GLU A 1 93 ? -0.821 1.872 14.771 1.00 86.56 93 GLU A CA 1
ATOM 670 C C . GLU A 1 93 ? -0.397 0.399 14.786 1.00 86.56 93 GLU A C 1
ATOM 672 O O . GLU A 1 93 ? -0.344 -0.254 15.833 1.00 86.56 93 GLU A O 1
ATOM 677 N N . THR A 1 94 ? -0.053 -0.124 13.609 1.00 84.69 94 THR A N 1
ATOM 678 C CA . THR A 1 94 ? 0.580 -1.439 13.495 1.00 84.69 94 THR A CA 1
ATOM 679 C C . THR A 1 94 ? 1.985 -1.396 14.076 1.00 84.69 94 THR A C 1
ATOM 681 O O . THR A 1 94 ? 2.780 -0.526 13.718 1.00 84.69 94 THR A O 1
ATOM 684 N N . THR A 1 95 ? 2.320 -2.375 14.908 1.00 83.50 95 THR A N 1
ATOM 685 C CA . THR A 1 95 ? 3.678 -2.570 15.426 1.00 83.50 95 THR A CA 1
ATOM 686 C C . THR A 1 95 ? 4.564 -3.263 14.398 1.00 83.50 95 THR A C 1
ATOM 688 O O . THR A 1 95 ? 5.752 -2.953 14.295 1.00 83.50 95 THR A O 1
ATOM 691 N N . LYS A 1 96 ? 3.988 -4.178 13.612 1.00 82.44 96 LYS A N 1
ATOM 692 C CA . LYS A 1 96 ? 4.678 -4.890 12.540 1.00 82.44 96 LYS A CA 1
ATOM 693 C C . LYS A 1 96 ? 3.695 -5.280 11.448 1.00 82.44 96 LYS A C 1
ATOM 695 O O . LYS A 1 96 ? 2.620 -5.783 11.738 1.00 82.44 96 LYS A O 1
ATOM 700 N N . ILE A 1 97 ? 4.098 -5.116 10.196 1.00 83.88 97 ILE A N 1
ATOM 701 C CA . ILE A 1 97 ? 3.456 -5.763 9.052 1.00 83.88 97 ILE A CA 1
ATOM 702 C C . ILE A 1 97 ? 4.507 -6.669 8.418 1.00 83.88 97 ILE A C 1
ATOM 704 O O . ILE A 1 97 ? 5.678 -6.296 8.334 1.00 83.88 97 ILE A O 1
ATOM 708 N N . GLN A 1 98 ? 4.112 -7.885 8.052 1.00 85.19 98 GLN A N 1
ATOM 709 C CA . GLN A 1 98 ? 4.975 -8.819 7.339 1.00 85.19 98 GLN A CA 1
ATOM 710 C C . GLN A 1 98 ? 5.429 -8.228 5.997 1.00 85.19 98 GLN A C 1
ATOM 712 O O . GLN A 1 98 ? 4.672 -7.522 5.332 1.00 85.19 98 GLN A O 1
ATOM 717 N N . ASP A 1 99 ? 6.658 -8.543 5.594 1.00 89.38 99 ASP A N 1
ATOM 718 C CA . ASP A 1 99 ? 7.189 -8.117 4.301 1.00 89.38 99 ASP A CA 1
ATOM 719 C C . ASP A 1 99 ? 6.386 -8.738 3.147 1.00 89.38 99 ASP A C 1
ATOM 721 O O . ASP A 1 99 ? 6.028 -9.920 3.174 1.00 89.38 99 ASP A O 1
ATOM 725 N N . MET A 1 100 ? 6.112 -7.933 2.119 1.00 86.88 100 MET A N 1
ATOM 726 C CA . MET A 1 100 ? 5.435 -8.377 0.901 1.00 86.88 100 MET A CA 1
ATOM 727 C C . MET A 1 100 ? 6.460 -8.909 -0.092 1.00 86.88 100 MET A C 1
ATOM 729 O O . MET A 1 100 ? 7.292 -8.152 -0.593 1.00 86.88 100 MET A O 1
ATOM 733 N N . ASN A 1 101 ? 6.346 -10.189 -0.434 1.00 89.69 101 ASN A N 1
ATOM 734 C CA . ASN A 1 101 ? 7.166 -10.816 -1.464 1.00 89.69 101 ASN A CA 1
ATOM 735 C C . ASN A 1 101 ? 6.386 -10.880 -2.779 1.00 89.69 101 ASN A C 1
ATOM 737 O O . ASN A 1 1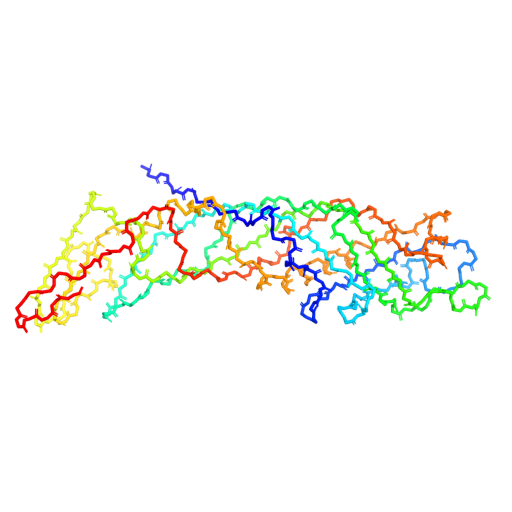01 ? 5.416 -11.629 -2.893 1.00 89.69 101 ASN A O 1
ATOM 741 N N . LEU A 1 102 ? 6.825 -10.106 -3.767 1.00 90.06 102 LEU A N 1
ATOM 742 C CA . LEU A 1 102 ? 6.350 -10.181 -5.143 1.00 90.06 102 LEU A CA 1
ATOM 743 C C . LEU A 1 102 ? 7.310 -11.043 -5.957 1.00 90.06 102 LEU A C 1
ATOM 745 O O . LEU A 1 102 ? 8.528 -10.876 -5.884 1.00 90.06 102 LEU A O 1
ATOM 749 N N . THR A 1 103 ? 6.753 -11.944 -6.755 1.00 91.38 103 THR A N 1
ATOM 750 C CA . THR A 1 103 ? 7.504 -12.796 -7.682 1.00 91.38 103 THR A CA 1
ATOM 751 C C . THR A 1 103 ? 7.117 -12.445 -9.112 1.00 91.38 103 THR A C 1
ATOM 753 O O . THR A 1 103 ? 6.117 -11.769 -9.342 1.00 91.38 103 THR A O 1
ATOM 756 N N . TYR A 1 104 ? 7.854 -12.950 -10.098 1.00 89.12 104 TYR A N 1
ATOM 757 C CA . TYR A 1 104 ? 7.461 -12.765 -11.496 1.00 89.12 104 TYR A CA 1
ATOM 758 C C . TYR A 1 104 ? 6.087 -13.362 -11.842 1.00 89.12 104 TYR A C 1
ATOM 760 O O . TYR A 1 104 ? 5.467 -12.915 -12.802 1.00 89.12 104 TYR A O 1
ATOM 768 N N . ASP A 1 105 ? 5.597 -14.317 -11.049 1.00 90.12 105 ASP A N 1
ATOM 769 C CA . ASP A 1 105 ? 4.275 -14.926 -11.219 1.00 90.12 105 ASP A CA 1
ATOM 770 C C . ASP A 1 105 ? 3.164 -14.121 -10.527 1.00 90.12 105 ASP A C 1
ATOM 772 O O . ASP A 1 105 ? 1.981 -14.409 -10.708 1.00 90.12 105 ASP A O 1
ATOM 776 N N . SER A 1 106 ? 3.517 -13.072 -9.771 1.00 88.94 106 SER A N 1
ATOM 777 C CA . SER A 1 106 ? 2.542 -12.149 -9.183 1.00 88.94 106 SER A CA 1
ATOM 778 C C . SER A 1 106 ? 1.764 -11.382 -10.254 1.00 88.94 106 SER A C 1
ATOM 780 O O . SER A 1 106 ? 0.686 -10.883 -9.960 1.00 88.94 106 SER A O 1
ATOM 782 N N . GLY A 1 107 ? 2.270 -11.293 -11.485 1.00 91.12 107 GLY A N 1
ATOM 783 C CA . GLY A 1 107 ? 1.606 -10.635 -12.607 1.00 91.12 107 GLY A CA 1
ATOM 784 C C . GLY A 1 107 ? 2.386 -9.436 -13.133 1.00 91.12 107 GLY A C 1
ATOM 785 O O . GLY A 1 107 ? 3.590 -9.290 -12.911 1.00 91.12 107 GLY A O 1
ATOM 786 N N . SER A 1 108 ? 1.696 -8.585 -13.882 1.00 91.94 108 SER A N 1
ATOM 787 C CA . SER A 1 108 ? 2.311 -7.536 -14.685 1.00 91.94 108 SER A CA 1
ATOM 788 C C . SER A 1 108 ? 1.478 -6.262 -14.747 1.00 91.94 108 SER A C 1
ATOM 790 O O . SER A 1 108 ? 0.242 -6.282 -14.742 1.00 91.94 108 SER A O 1
ATOM 792 N N . LEU A 1 109 ? 2.180 -5.138 -14.866 1.00 94.25 109 LEU A N 1
ATOM 793 C CA . LEU A 1 109 ? 1.592 -3.821 -15.077 1.00 94.25 109 LEU A CA 1
ATOM 794 C C . LEU A 1 109 ? 2.022 -3.299 -16.440 1.00 94.25 109 LEU A C 1
ATOM 796 O O . LEU A 1 109 ? 3.211 -3.281 -16.753 1.00 94.25 109 LEU A O 1
ATOM 800 N N . HIS A 1 110 ? 1.074 -2.849 -17.251 1.00 94.50 110 HIS A N 1
ATOM 801 C CA . HIS A 1 110 ? 1.417 -2.056 -18.417 1.00 94.50 110 HIS A CA 1
ATOM 802 C C . HIS A 1 110 ? 1.848 -0.666 -17.961 1.00 94.50 110 HIS A C 1
ATOM 804 O O . HIS A 1 110 ? 1.218 -0.094 -17.074 1.00 94.50 110 HIS A O 1
ATOM 810 N N . VAL A 1 111 ? 2.914 -0.122 -18.537 1.00 93.06 111 VAL A N 1
ATOM 811 C CA . VAL A 1 111 ? 3.433 1.199 -18.187 1.00 93.06 111 VAL A CA 1
ATOM 812 C C . VAL A 1 111 ? 3.702 2.019 -19.437 1.00 93.06 111 VAL A C 1
ATOM 814 O O . VAL A 1 111 ? 4.197 1.510 -20.441 1.00 93.06 111 VAL A O 1
ATOM 817 N N . ASN A 1 112 ? 3.415 3.309 -19.342 1.00 94.25 112 ASN A N 1
ATOM 818 C CA . ASN A 1 112 ? 3.778 4.314 -20.325 1.00 94.25 112 ASN A CA 1
ATOM 819 C C . ASN A 1 112 ? 5.040 5.028 -19.857 1.00 94.25 112 ASN A C 1
ATOM 821 O O . ASN A 1 112 ? 5.144 5.401 -18.689 1.00 94.25 112 ASN A O 1
ATOM 825 N N . LEU A 1 113 ? 5.983 5.241 -20.766 1.00 92.06 113 LEU A N 1
ATOM 826 C CA . LEU A 1 113 ? 7.187 6.020 -20.509 1.00 92.06 113 LEU A CA 1
ATOM 827 C C . LEU A 1 113 ? 6.914 7.501 -20.786 1.00 92.06 113 LEU A C 1
ATOM 829 O O . LEU A 1 113 ? 6.269 7.853 -21.780 1.00 92.06 113 LEU A O 1
ATOM 833 N N . ASN A 1 114 ? 7.446 8.394 -19.954 1.00 93.25 114 ASN A N 1
ATOM 834 C CA . ASN A 1 114 ? 7.268 9.842 -20.108 1.00 93.25 114 ASN A CA 1
ATOM 835 C C . ASN A 1 114 ? 7.888 10.339 -21.417 1.00 93.25 114 ASN A C 1
ATOM 837 O O . ASN A 1 114 ? 7.291 11.146 -22.132 1.00 93.25 114 ASN A O 1
ATOM 841 N N . GLN A 1 115 ? 9.035 9.781 -21.793 1.00 90.50 115 GLN A N 1
ATOM 842 C CA . GLN A 1 115 ? 9.715 10.021 -23.063 1.00 90.50 115 GLN A CA 1
ATOM 843 C C . GLN A 1 115 ? 9.866 8.713 -23.834 1.00 90.50 115 GLN A C 1
ATOM 845 O O . GLN A 1 115 ? 9.961 7.643 -23.235 1.00 90.50 115 GLN A O 1
ATOM 850 N N . CYS A 1 116 ? 9.852 8.790 -25.166 1.00 88.75 116 CYS A N 1
ATOM 851 C CA . CYS A 1 116 ? 10.172 7.609 -25.954 1.00 88.75 116 CYS A CA 1
ATOM 852 C C . CYS A 1 116 ? 11.659 7.278 -25.797 1.00 88.75 116 CYS A C 1
ATOM 854 O O . CYS A 1 116 ? 12.494 8.180 -25.832 1.00 88.75 116 CYS A O 1
ATOM 856 N N . VAL A 1 117 ? 11.977 5.998 -25.625 1.00 87.19 117 VAL A N 1
ATOM 857 C CA . VAL A 1 117 ? 13.350 5.505 -25.733 1.00 87.19 117 VAL A CA 1
ATOM 858 C C . VAL A 1 117 ? 13.664 5.394 -27.217 1.00 87.19 117 VAL A C 1
ATOM 860 O O . VAL A 1 117 ? 13.040 4.604 -27.930 1.00 87.19 117 VAL A O 1
ATOM 863 N N . GLU A 1 118 ? 14.599 6.211 -27.686 1.00 86.94 118 GLU A N 1
ATOM 864 C CA . GLU A 1 118 ? 14.983 6.262 -29.093 1.00 86.94 118 GLU A CA 1
ATOM 865 C C . GLU A 1 118 ? 16.282 5.507 -29.327 1.00 86.94 118 GLU A C 1
ATOM 867 O O . GLU A 1 118 ? 17.252 5.699 -28.596 1.00 86.94 118 GLU A O 1
ATOM 872 N N . ALA A 1 119 ? 16.319 4.705 -30.387 1.00 81.31 119 ALA A N 1
ATOM 873 C CA . ALA A 1 119 ? 17.541 4.109 -30.909 1.00 81.31 119 ALA A CA 1
ATOM 874 C C . ALA A 1 119 ? 17.723 4.573 -32.354 1.00 81.31 119 ALA A C 1
ATOM 876 O O . ALA A 1 119 ? 16.793 4.481 -33.156 1.00 81.31 119 ALA A O 1
ATOM 877 N N . ALA A 1 120 ? 18.903 5.105 -32.682 1.00 80.12 120 ALA A N 1
ATOM 878 C CA . ALA A 1 120 ? 19.181 5.680 -34.002 1.00 80.12 120 ALA A CA 1
ATOM 879 C C . ALA A 1 120 ? 18.105 6.690 -34.483 1.00 80.12 120 ALA A C 1
ATOM 881 O O . ALA A 1 120 ? 17.715 6.670 -35.649 1.00 80.12 120 ALA A O 1
ATOM 882 N N . PHE A 1 121 ? 17.636 7.574 -33.588 1.00 76.62 121 PHE A N 1
ATOM 883 C CA . PHE A 1 121 ? 16.616 8.611 -33.852 1.00 76.62 121 PHE A CA 1
ATOM 884 C C . PHE A 1 121 ? 15.206 8.102 -34.196 1.00 76.62 121 PHE A C 1
ATOM 886 O O . PHE A 1 121 ? 14.361 8.874 -34.650 1.00 76.62 121 PHE A O 1
ATOM 893 N N . ILE A 1 122 ? 14.925 6.817 -33.974 1.00 81.00 122 ILE A N 1
ATOM 894 C CA . ILE A 1 122 ? 13.584 6.248 -34.114 1.00 81.00 122 ILE A CA 1
ATOM 895 C C . ILE A 1 122 ? 13.039 5.955 -32.722 1.00 81.00 122 ILE A C 1
ATOM 897 O O . ILE A 1 122 ? 13.711 5.322 -31.907 1.00 81.00 122 ILE A O 1
ATOM 901 N N . CYS A 1 123 ? 11.806 6.398 -32.464 1.00 83.81 123 CYS A N 1
ATOM 902 C CA . CYS A 1 123 ? 11.074 6.047 -31.254 1.00 83.81 123 CYS A CA 1
ATOM 903 C C . CYS A 1 123 ? 10.842 4.538 -31.220 1.00 83.81 123 CYS A C 1
ATOM 905 O O . CYS A 1 123 ? 10.097 3.997 -32.037 1.00 83.81 123 CYS A O 1
ATOM 907 N N . ALA A 1 124 ? 11.510 3.871 -30.287 1.00 81.75 124 ALA A N 1
ATOM 908 C CA . ALA A 1 124 ? 11.609 2.428 -30.289 1.00 81.75 124 ALA A CA 1
ATOM 909 C C . ALA A 1 124 ? 10.813 1.801 -29.123 1.00 81.75 124 ALA A C 1
ATOM 911 O O . ALA A 1 124 ? 10.235 0.735 -29.308 1.00 81.75 124 ALA A O 1
ATOM 912 N N . VAL A 1 125 ? 10.679 2.486 -27.972 1.00 85.56 125 VAL A N 1
ATOM 913 C CA . VAL A 1 125 ? 9.714 2.125 -26.907 1.00 85.56 125 VAL A CA 1
ATOM 914 C C . VAL A 1 125 ? 9.046 3.359 -26.313 1.00 85.56 125 VAL A C 1
ATOM 916 O O . VAL A 1 125 ? 9.726 4.253 -25.808 1.00 85.56 125 V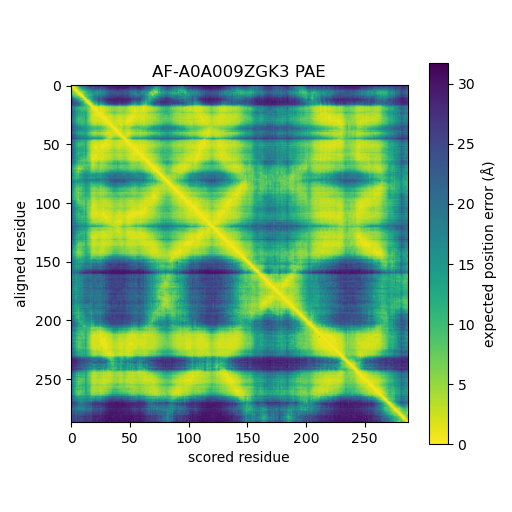AL A O 1
ATOM 919 N N . LYS A 1 126 ? 7.710 3.373 -26.283 1.00 88.69 126 LYS A N 1
ATOM 920 C CA . LYS A 1 126 ? 6.910 4.393 -25.582 1.00 88.69 126 LYS A CA 1
ATOM 921 C C . LYS A 1 126 ? 6.047 3.815 -24.458 1.00 88.69 126 LYS A C 1
ATOM 923 O O . LYS A 1 126 ? 5.785 4.507 -23.479 1.00 88.69 126 LYS A O 1
ATOM 928 N N . ASP A 1 127 ? 5.683 2.548 -24.571 1.00 90.50 127 ASP A N 1
ATOM 929 C CA . ASP A 1 127 ? 4.970 1.765 -23.572 1.00 90.50 127 ASP A CA 1
ATOM 930 C C . ASP A 1 127 ? 5.545 0.351 -23.518 1.00 90.50 127 ASP A C 1
ATOM 932 O O . ASP A 1 127 ? 6.156 -0.127 -24.474 1.00 90.50 127 ASP A O 1
ATOM 936 N N . THR A 1 128 ? 5.390 -0.320 -22.384 1.00 88.88 128 THR A N 1
ATOM 937 C CA . THR A 1 128 ? 5.865 -1.694 -22.212 1.00 88.88 128 THR A CA 1
ATOM 938 C C . THR A 1 128 ? 5.169 -2.358 -21.026 1.00 88.88 128 THR A C 1
ATOM 940 O O . THR A 1 128 ? 4.436 -1.720 -20.275 1.00 88.88 128 THR A O 1
ATOM 943 N N . THR A 1 129 ? 5.357 -3.659 -20.853 1.00 90.94 129 THR A N 1
ATOM 944 C CA . THR A 1 129 ? 4.794 -4.407 -19.725 1.00 90.94 129 THR A CA 1
ATOM 945 C C . THR A 1 129 ? 5.889 -4.683 -18.708 1.00 90.94 129 THR A C 1
ATOM 947 O O . THR A 1 129 ? 6.909 -5.265 -19.053 1.00 90.94 129 THR A O 1
ATOM 950 N N . PHE A 1 130 ? 5.688 -4.275 -17.458 1.00 89.19 130 PHE A N 1
ATOM 951 C CA . PHE A 1 130 ? 6.591 -4.536 -16.342 1.00 89.19 130 PHE A CA 1
ATOM 952 C C . PHE A 1 130 ? 6.141 -5.784 -15.592 1.00 89.19 130 PHE A C 1
ATOM 954 O O . PHE A 1 130 ? 5.041 -5.829 -15.044 1.00 89.19 130 PHE A O 1
ATOM 961 N N . THR A 1 131 ? 7.023 -6.774 -15.539 1.00 89.81 131 THR A N 1
ATOM 962 C CA . THR A 1 131 ? 6.927 -7.946 -14.668 1.00 89.81 131 THR A CA 1
ATOM 963 C C . THR A 1 131 ? 8.064 -7.846 -13.665 1.00 89.81 131 THR A C 1
ATOM 965 O O . THR A 1 131 ? 9.233 -7.770 -14.051 1.00 89.81 131 THR A O 1
ATOM 968 N N . MET A 1 132 ? 7.747 -7.809 -12.376 1.00 87.12 132 MET A N 1
ATOM 969 C CA . MET A 1 132 ? 8.749 -7.545 -11.347 1.00 87.12 132 MET A CA 1
ATOM 970 C C . MET A 1 132 ? 8.750 -8.603 -10.258 1.00 87.12 132 MET A C 1
ATOM 972 O O . MET A 1 132 ? 7.704 -9.137 -9.910 1.00 87.12 132 MET A O 1
ATOM 976 N N . GLN A 1 133 ? 9.931 -8.850 -9.700 1.00 90.69 133 GLN A N 1
ATOM 977 C CA . GLN A 1 133 ? 10.064 -9.451 -8.379 1.00 90.69 133 GLN A CA 1
ATOM 978 C C . GLN A 1 133 ? 10.640 -8.403 -7.428 1.00 90.69 133 GLN A C 1
ATOM 980 O O . GLN A 1 133 ? 11.472 -7.587 -7.835 1.00 90.69 133 GLN A O 1
ATOM 985 N N . ALA A 1 134 ? 10.147 -8.380 -6.196 1.00 92.06 134 ALA A N 1
ATOM 986 C CA . ALA A 1 134 ? 10.539 -7.395 -5.197 1.00 92.06 134 ALA A CA 1
ATOM 987 C C . ALA A 1 134 ? 10.194 -7.885 -3.789 1.00 92.06 134 ALA A C 1
ATOM 989 O O . ALA A 1 134 ? 9.213 -8.603 -3.597 1.00 92.06 134 ALA A O 1
ATOM 990 N N . VAL A 1 135 ? 10.946 -7.412 -2.799 1.00 93.75 135 VAL A N 1
ATOM 991 C CA . VAL A 1 135 ? 10.594 -7.541 -1.381 1.00 93.75 135 VAL A CA 1
ATOM 992 C C . VAL A 1 135 ? 10.260 -6.153 -0.847 1.00 93.75 135 VAL A C 1
ATOM 994 O O . VAL A 1 135 ? 11.142 -5.305 -0.716 1.00 93.75 135 VAL A O 1
ATOM 997 N N . ILE A 1 136 ? 8.989 -5.893 -0.555 1.00 92.12 136 ILE A N 1
ATOM 998 C CA . ILE A 1 136 ? 8.547 -4.612 0.000 1.00 92.12 136 ILE A CA 1
ATOM 999 C C . ILE A 1 136 ? 8.513 -4.730 1.524 1.00 92.12 136 ILE A C 1
ATOM 1001 O O . ILE A 1 136 ? 7.798 -5.561 2.082 1.00 92.12 136 ILE A O 1
ATOM 1005 N N . THR A 1 137 ? 9.281 -3.874 2.190 1.00 93.38 137 THR A N 1
ATOM 1006 C CA . THR A 1 137 ? 9.519 -3.908 3.640 1.00 93.38 137 THR A CA 1
ATOM 1007 C C . THR A 1 137 ? 9.085 -2.609 4.304 1.00 93.38 137 THR A C 1
ATOM 1009 O O . THR A 1 137 ? 8.948 -1.570 3.654 1.00 93.38 137 THR A O 1
ATOM 1012 N N . GLY A 1 138 ? 8.894 -2.643 5.624 1.00 89.75 138 GLY A N 1
ATOM 1013 C CA . GLY A 1 138 ? 8.680 -1.428 6.418 1.00 89.75 138 GLY A CA 1
ATOM 1014 C C . GLY A 1 138 ? 7.327 -0.750 6.195 1.00 89.75 138 GLY A C 1
ATOM 1015 O O . GLY A 1 138 ? 7.186 0.431 6.512 1.00 89.75 138 GLY A O 1
ATOM 1016 N N . VAL A 1 139 ? 6.338 -1.472 5.662 1.00 88.69 139 VAL A N 1
ATOM 1017 C CA . VAL A 1 139 ? 4.965 -0.972 5.542 1.00 88.69 139 VAL A CA 1
ATOM 1018 C C . VAL A 1 139 ? 4.394 -0.724 6.933 1.00 88.69 139 VAL A C 1
ATOM 1020 O O . VAL A 1 139 ? 4.536 -1.548 7.836 1.00 88.69 139 VAL A O 1
ATOM 1023 N N . LYS A 1 140 ? 3.748 0.427 7.101 1.00 89.25 140 LYS A N 1
ATOM 1024 C CA . LYS A 1 140 ? 3.047 0.810 8.327 1.00 89.25 140 LYS A CA 1
ATOM 1025 C C . LYS A 1 140 ? 1.587 1.058 7.995 1.00 89.25 140 LYS A C 1
ATOM 1027 O O . LYS A 1 140 ? 1.289 1.587 6.924 1.00 89.25 140 LYS A O 1
ATOM 1032 N N . ALA A 1 141 ? 0.696 0.743 8.924 1.00 87.50 141 ALA A N 1
ATOM 1033 C CA . ALA A 1 141 ? -0.708 1.087 8.808 1.00 87.50 141 ALA A CA 1
ATOM 1034 C C . ALA A 1 141 ? -1.257 1.699 10.100 1.00 87.50 141 ALA A C 1
ATOM 1036 O O . ALA A 1 141 ? -0.767 1.446 11.204 1.00 87.50 141 ALA A O 1
ATOM 1037 N N . LYS A 1 142 ? -2.287 2.523 9.929 1.00 88.81 142 LYS A N 1
ATOM 1038 C CA . LYS A 1 142 ? -3.184 2.999 10.977 1.00 88.81 142 LYS A CA 1
ATOM 1039 C C . LYS A 1 142 ? -4.525 2.335 10.766 1.00 88.81 142 LYS A C 1
ATOM 1041 O O . LYS A 1 142 ? -5.093 2.439 9.685 1.00 88.81 142 LYS A O 1
ATOM 1046 N N . ILE A 1 143 ? -5.017 1.668 11.793 1.00 84.38 143 ILE A N 1
ATOM 1047 C CA . ILE A 1 143 ? -6.257 0.916 11.745 1.00 84.38 143 ILE A CA 1
ATOM 1048 C C . ILE A 1 143 ? -7.313 1.672 12.545 1.00 84.38 143 ILE A C 1
ATOM 1050 O O . ILE A 1 143 ? -7.106 2.007 13.713 1.00 84.38 143 ILE A O 1
ATOM 1054 N N . ASN A 1 144 ? -8.444 1.941 11.907 1.00 85.38 144 ASN A N 1
ATOM 1055 C CA . ASN A 1 144 ? -9.662 2.357 12.578 1.00 85.38 144 ASN A CA 1
ATOM 1056 C C . ASN A 1 144 ? -10.579 1.143 12.686 1.00 85.38 144 ASN A C 1
ATOM 1058 O O . ASN A 1 144 ? -10.920 0.541 11.673 1.00 85.38 144 ASN A O 1
ATOM 1062 N N . PHE A 1 145 ? -10.983 0.806 13.899 1.00 79.44 145 PHE A N 1
ATOM 1063 C CA . PHE A 1 145 ? -11.967 -0.228 14.173 1.00 79.44 145 PHE A CA 1
ATOM 1064 C C . PHE A 1 145 ? -13.330 0.423 14.366 1.00 79.44 145 PHE A C 1
ATOM 1066 O O . PHE A 1 145 ? -13.458 1.345 15.170 1.00 79.44 145 PHE A O 1
ATOM 1073 N N . GLU A 1 146 ? -14.337 -0.070 13.659 1.00 82.31 146 GLU A N 1
ATOM 1074 C CA . GLU A 1 146 ? -15.747 0.194 13.923 1.00 82.31 146 GLU A CA 1
ATOM 1075 C C . GLU A 1 146 ? -16.454 -1.145 14.159 1.00 82.31 146 GLU A C 1
ATOM 1077 O O . GLU A 1 146 ? -16.851 -1.862 13.238 1.00 82.31 146 GLU A O 1
ATOM 1082 N N . GLU A 1 147 ? -16.583 -1.504 15.430 1.00 71.69 147 GLU A N 1
ATOM 1083 C CA . GLU A 1 147 ? -17.145 -2.778 15.862 1.00 71.69 147 GLU A CA 1
ATOM 1084 C C . GLU A 1 147 ? -18.572 -2.564 16.341 1.00 71.69 147 GLU A C 1
ATOM 1086 O O . GLU A 1 147 ? -18.826 -1.752 17.228 1.00 71.69 147 GLU A O 1
ATOM 1091 N N . ASN A 1 148 ? -19.537 -3.291 15.783 1.00 71.75 148 ASN A N 1
ATOM 1092 C CA . ASN A 1 148 ? -20.871 -3.320 16.372 1.00 71.75 148 ASN A CA 1
ATOM 1093 C C . ASN A 1 148 ? -20.776 -3.892 17.804 1.00 71.75 148 ASN A C 1
ATOM 1095 O O . ASN A 1 148 ? -19.969 -4.781 18.057 1.00 71.75 148 ASN A O 1
ATOM 1099 N N . MET A 1 149 ? -21.578 -3.408 18.762 1.00 65.31 149 MET A N 1
ATOM 1100 C CA . MET A 1 149 ? -21.484 -3.891 20.152 1.00 65.31 149 MET A CA 1
ATOM 1101 C C . MET A 1 149 ? -21.720 -5.406 20.297 1.00 65.31 149 MET A C 1
ATOM 1103 O O . MET A 1 149 ? -21.207 -6.007 21.236 1.00 65.31 149 MET A O 1
ATOM 1107 N N . GLY A 1 150 ? -22.431 -6.041 19.356 1.00 60.78 150 GLY A N 1
ATOM 1108 C CA . GLY A 1 150 ? -22.559 -7.504 19.283 1.00 60.78 150 GLY A CA 1
ATOM 1109 C C . GLY A 1 150 ? -21.251 -8.244 18.957 1.00 60.78 150 GLY A C 1
ATOM 1110 O O . GLY A 1 150 ? -21.193 -9.466 19.072 1.00 60.78 150 GLY A O 1
ATOM 1111 N N . TYR A 1 151 ? -20.208 -7.508 18.575 1.00 60.19 151 TYR A N 1
ATOM 1112 C CA . TYR A 1 151 ? -18.871 -7.989 18.236 1.00 60.19 151 TYR A CA 1
ATOM 1113 C C . TYR A 1 151 ? -17.829 -7.578 19.286 1.00 60.19 151 TYR A C 1
ATOM 1115 O O . TYR A 1 151 ? -16.666 -7.911 19.137 1.00 60.19 151 TYR A O 1
ATOM 1123 N N . VAL A 1 152 ? -18.204 -6.922 20.394 1.00 61.50 152 VAL A N 1
ATOM 1124 C CA . VAL A 1 152 ? -17.254 -6.674 21.494 1.00 61.50 152 VAL A CA 1
ATOM 1125 C C . VAL A 1 152 ? -16.882 -8.007 22.155 1.00 61.50 152 VAL A C 1
ATOM 1127 O O . VAL A 1 152 ? -17.711 -8.669 22.776 1.00 61.50 152 VAL A O 1
ATOM 1130 N N . HIS A 1 153 ? -15.621 -8.410 22.000 1.00 60.38 153 HIS A N 1
ATOM 1131 C CA . HIS A 1 153 ? -15.174 -9.785 22.242 1.00 60.38 153 HIS A CA 1
ATOM 1132 C C . HIS A 1 153 ? -14.910 -10.129 23.712 1.00 60.38 153 HIS A C 1
ATOM 1134 O O . HIS A 1 153 ? -15.029 -11.294 24.101 1.00 60.38 153 HIS A O 1
ATOM 1140 N N . LYS A 1 154 ? -14.540 -9.148 24.545 1.00 60.81 154 LYS A N 1
ATOM 1141 C CA . LYS A 1 154 ? -14.313 -9.362 25.974 1.00 60.81 154 LYS A CA 1
ATOM 1142 C C . LYS A 1 154 ? -14.459 -8.069 26.771 1.00 60.81 154 LYS A C 1
ATOM 1144 O O . LYS A 1 154 ? -13.845 -7.048 26.485 1.00 60.81 154 LYS A O 1
ATOM 1149 N N . LEU A 1 155 ? -15.219 -8.151 27.856 1.00 63.62 155 LEU A N 1
ATOM 1150 C CA . LEU A 1 155 ? -15.253 -7.126 28.892 1.00 63.62 155 LEU A CA 1
ATOM 1151 C C . LEU A 1 155 ? -14.642 -7.739 30.154 1.00 63.62 155 LEU A C 1
ATOM 1153 O O . LEU A 1 155 ? -15.286 -8.572 30.796 1.00 63.62 155 LEU A O 1
ATOM 1157 N N . PRO A 1 156 ? -13.376 -7.434 30.491 1.00 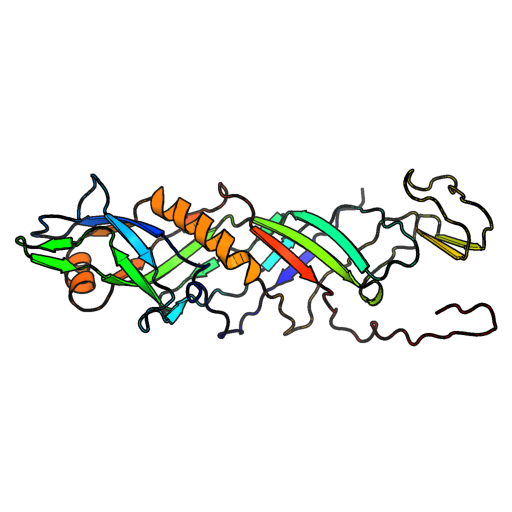57.22 156 PRO A N 1
ATOM 1158 C CA . PRO A 1 156 ? -12.753 -7.994 31.680 1.00 57.22 156 PRO A CA 1
ATOM 1159 C C . PRO A 1 156 ? -13.430 -7.428 32.936 1.00 57.22 156 PRO A C 1
ATOM 1161 O O . PRO A 1 156 ? -13.157 -6.307 33.355 1.00 57.22 156 PRO A O 1
ATOM 1164 N N . LEU A 1 157 ? -14.298 -8.228 33.561 1.00 58.91 157 LEU A N 1
ATOM 1165 C CA . LEU A 1 157 ? -14.990 -7.873 34.811 1.00 58.91 157 LEU A CA 1
ATOM 1166 C C . LEU A 1 157 ? -14.126 -8.093 36.066 1.00 58.91 157 LEU A C 1
ATOM 1168 O O . LEU A 1 157 ? -14.533 -7.772 37.178 1.00 58.91 157 LEU A O 1
ATOM 1172 N N . SER A 1 158 ? -12.931 -8.670 35.917 1.00 54.56 158 SER A N 1
ATOM 1173 C CA . SER A 1 158 ? -12.008 -8.897 37.028 1.00 54.56 158 SER A CA 1
ATOM 1174 C C . SER A 1 158 ? -11.233 -7.619 37.362 1.00 54.56 158 SER A C 1
ATOM 1176 O O . SER A 1 158 ? -10.528 -7.092 36.504 1.00 54.56 158 SER A O 1
ATOM 1178 N N . GLY A 1 159 ? -11.299 -7.162 38.615 1.00 51.50 159 GLY A N 1
ATOM 1179 C CA . GLY A 1 159 ? -10.409 -6.115 39.141 1.00 51.50 159 GLY A CA 1
ATOM 1180 C C . GLY A 1 159 ? -10.908 -4.668 39.037 1.00 51.50 159 GLY A C 1
ATOM 1181 O O . GLY A 1 159 ? -10.142 -3.768 39.362 1.00 51.50 159 GLY A O 1
ATOM 1182 N N . GLY A 1 160 ? -12.167 -4.436 38.646 1.00 59.81 160 GLY A N 1
ATOM 1183 C CA . GLY A 1 160 ? -12.792 -3.107 38.590 1.00 59.81 160 GLY A CA 1
ATOM 1184 C C . GLY A 1 160 ? -14.317 -3.167 38.755 1.00 59.81 160 GLY A C 1
ATOM 1185 O O . GLY A 1 160 ? -14.913 -4.236 38.625 1.00 59.81 160 GLY A O 1
ATOM 1186 N N . GLY A 1 161 ? -14.941 -2.031 39.089 1.00 58.62 161 GLY A N 1
ATOM 1187 C CA . GLY A 1 161 ? -16.387 -1.914 39.309 1.00 58.62 161 GLY A CA 1
ATOM 1188 C C . GLY A 1 161 ? -17.207 -2.100 38.026 1.00 58.62 161 GLY A C 1
ATOM 1189 O O . GLY A 1 161 ? -16.895 -1.519 36.988 1.00 58.62 161 GLY A O 1
ATOM 1190 N N . PHE A 1 162 ? -18.262 -2.909 38.118 1.00 68.44 162 PHE A N 1
ATOM 1191 C CA . PHE A 1 162 ? -19.357 -2.982 37.153 1.00 68.44 162 PHE A CA 1
ATOM 1192 C C . PHE A 1 162 ? -20.566 -2.287 37.772 1.00 68.44 162 PHE A C 1
ATOM 1194 O O . PHE A 1 162 ? -20.990 -2.658 38.871 1.00 68.44 162 PHE A O 1
ATOM 1201 N N . TYR A 1 163 ? -21.120 -1.301 37.072 1.00 69.31 163 TYR A N 1
ATOM 1202 C CA . TYR A 1 163 ? -22.287 -0.561 37.536 1.00 69.31 163 TYR A CA 1
ATOM 1203 C C . TYR A 1 163 ? -23.412 -0.722 36.526 1.00 69.31 163 TYR A C 1
ATOM 1205 O O . TYR A 1 163 ? -23.283 -0.318 35.374 1.00 69.31 163 TYR A O 1
ATOM 1213 N N . LEU A 1 164 ? -24.524 -1.294 36.977 1.00 75.94 164 LEU A N 1
ATOM 1214 C CA . LEU A 1 164 ? -25.790 -1.293 36.259 1.00 75.94 164 LEU A CA 1
ATOM 1215 C C . LEU A 1 164 ? -26.818 -0.621 37.160 1.00 75.94 164 LEU A C 1
ATOM 1217 O O . LEU A 1 164 ? -27.104 -1.107 38.254 1.00 75.94 164 LEU A O 1
ATOM 1221 N N . GLY A 1 165 ? -27.345 0.511 36.712 1.00 73.19 165 GLY A N 1
ATOM 1222 C CA . GLY A 1 165 ? -28.256 1.324 37.506 1.00 73.19 165 GLY A CA 1
ATOM 1223 C C . GLY A 1 165 ? -29.364 1.932 36.666 1.00 73.19 165 GLY A C 1
ATOM 1224 O O . GLY A 1 165 ? -29.202 2.158 35.467 1.00 73.19 165 GLY A O 1
ATOM 1225 N N . LEU A 1 166 ? -30.495 2.181 37.323 1.00 79.69 166 LEU A N 1
ATOM 1226 C CA . LEU A 1 166 ? -31.538 3.073 36.841 1.00 79.69 166 LEU A CA 1
ATOM 1227 C C . LEU A 1 166 ? -31.436 4.370 37.642 1.00 79.69 166 LEU A C 1
ATOM 1229 O O . LEU A 1 166 ? -31.618 4.360 38.860 1.00 79.69 166 LEU A O 1
ATOM 1233 N N . GLN A 1 167 ? -31.182 5.484 36.963 1.00 80.56 167 GLN A N 1
ATOM 1234 C CA . GLN A 1 167 ? -31.061 6.793 37.601 1.00 80.56 167 GLN A CA 1
ATOM 1235 C C . GLN A 1 167 ? -31.933 7.836 36.912 1.00 80.56 167 GLN A C 1
ATOM 1237 O O . GLN A 1 167 ? -32.182 7.775 35.713 1.00 80.56 167 GLN A O 1
ATOM 1242 N N . ASN A 1 168 ? -32.390 8.824 37.679 1.00 85.62 168 ASN A N 1
ATOM 1243 C CA . ASN A 1 168 ? -33.197 9.940 37.171 1.00 85.62 168 ASN A CA 1
ATOM 1244 C C . ASN A 1 168 ? -32.369 11.216 36.915 1.00 85.62 168 ASN A C 1
ATOM 1246 O O . ASN A 1 168 ? -32.904 12.251 36.535 1.00 85.62 168 ASN A O 1
ATOM 1250 N N . GLN A 1 169 ? -31.061 11.167 37.153 1.00 86.31 169 GLN A N 1
ATOM 1251 C CA . GLN A 1 169 ? -30.152 12.300 36.996 1.00 86.31 169 GLN A CA 1
ATOM 1252 C C . GLN A 1 169 ? -28.807 11.817 36.464 1.00 86.31 169 GLN A C 1
ATOM 1254 O O . GLN A 1 169 ? -28.505 10.628 36.562 1.00 86.31 169 GLN A O 1
ATOM 1259 N N . ALA A 1 170 ? -28.018 12.733 35.903 1.00 86.94 170 ALA A N 1
ATOM 1260 C CA . ALA A 1 170 ? -26.655 12.426 35.500 1.00 86.94 170 ALA A CA 1
ATOM 1261 C C . ALA A 1 170 ? -25.797 12.147 36.746 1.00 86.94 170 ALA A C 1
ATOM 1263 O O . ALA A 1 170 ? -25.778 12.965 37.668 1.00 86.94 170 ALA A O 1
ATOM 1264 N N . ILE A 1 171 ? -25.124 10.999 36.796 1.00 83.88 171 ILE A N 1
ATOM 1265 C CA . ILE A 1 171 ? -24.300 10.579 37.937 1.00 83.88 171 ILE A CA 1
ATOM 1266 C C . ILE A 1 171 ? -22.907 10.212 37.433 1.00 83.88 171 ILE A C 1
ATOM 1268 O O . ILE A 1 171 ? -22.762 9.443 36.488 1.00 83.88 171 ILE A O 1
ATOM 1272 N N . HIS A 1 172 ? -21.878 10.748 38.086 1.00 84.56 172 HIS A N 1
ATOM 1273 C CA . HIS A 1 172 ? -20.500 10.288 37.928 1.00 84.56 172 HIS A CA 1
ATOM 1274 C C . HIS A 1 172 ? -20.182 9.324 39.071 1.00 84.56 172 HIS A C 1
ATOM 1276 O O . HIS A 1 172 ? -20.330 9.679 40.244 1.00 84.56 172 HIS A O 1
ATOM 1282 N N . TRP A 1 173 ? -19.825 8.084 38.741 1.00 75.00 173 TRP A N 1
ATOM 1283 C CA . TRP A 1 173 ? -19.541 7.067 39.750 1.00 75.00 173 TRP A CA 1
ATOM 1284 C C . TRP A 1 173 ? -18.135 7.277 40.336 1.00 75.00 173 TRP A C 1
ATOM 1286 O O . TRP A 1 173 ? -17.192 7.531 39.584 1.00 75.00 173 TRP A O 1
ATOM 1296 N N . PRO A 1 174 ? -17.944 7.153 41.663 1.00 73.44 174 PRO A N 1
ATOM 1297 C CA . PRO A 1 174 ? -16.624 7.302 42.268 1.00 73.44 174 PRO A CA 1
ATOM 1298 C C . PRO A 1 174 ? -15.601 6.329 41.666 1.00 73.44 174 PRO A C 1
ATOM 1300 O O . PRO A 1 174 ? -15.808 5.119 41.684 1.00 73.44 174 PRO A O 1
ATOM 1303 N N . GLY A 1 175 ? -14.486 6.861 41.157 1.00 72.25 175 GLY A N 1
ATOM 1304 C CA . GLY A 1 175 ? -13.424 6.071 40.522 1.00 72.25 175 GLY A CA 1
ATOM 1305 C C . GLY A 1 175 ? -13.625 5.787 39.029 1.00 72.25 175 GLY A C 1
ATOM 1306 O O . GLY A 1 175 ? -12.730 5.207 38.419 1.00 72.25 175 GLY A O 1
ATOM 1307 N N . ALA A 1 176 ? -14.744 6.212 38.432 1.00 71.94 176 ALA A N 1
ATOM 1308 C CA . ALA A 1 176 ? -14.935 6.176 36.985 1.00 71.94 176 ALA A CA 1
ATOM 1309 C C . ALA A 1 176 ? -14.099 7.259 36.281 1.00 71.94 176 ALA A C 1
ATOM 1311 O O . ALA A 1 176 ? -13.749 8.287 36.876 1.00 71.94 176 ALA A O 1
ATOM 1312 N N . ALA A 1 177 ? -13.794 7.039 35.000 1.00 71.75 177 ALA A N 1
ATOM 1313 C CA . ALA A 1 177 ? -13.121 8.030 34.165 1.00 71.75 177 ALA A CA 1
ATOM 1314 C C . ALA A 1 177 ? -13.934 9.339 34.115 1.00 71.75 177 ALA A C 1
ATOM 1316 O O . ALA A 1 177 ? -15.154 9.327 34.275 1.00 71.75 177 ALA A O 1
ATOM 1317 N N . SER A 1 178 ? -13.281 10.489 33.932 1.00 76.94 178 SER A N 1
ATOM 1318 C CA . SER A 1 178 ? -13.956 11.801 33.989 1.00 76.94 178 SER A CA 1
ATOM 1319 C C . SER A 1 178 ? -15.033 11.995 32.914 1.00 76.94 178 SER A C 1
ATOM 1321 O O . SER A 1 178 ? -15.904 12.847 33.061 1.00 76.94 178 SER A O 1
ATOM 1323 N N . ASP A 1 179 ? -14.952 11.226 31.832 1.00 74.75 179 ASP A N 1
ATOM 1324 C CA . ASP A 1 179 ? -15.870 11.192 30.693 1.00 74.75 179 ASP A CA 1
ATOM 1325 C C . ASP A 1 179 ? -16.953 10.095 30.800 1.00 74.75 179 ASP A C 1
ATOM 1327 O O . ASP A 1 179 ? -17.866 10.036 29.970 1.00 74.75 179 ASP A O 1
ATOM 1331 N N . ASP A 1 180 ? -16.915 9.258 31.840 1.00 73.88 180 ASP A N 1
ATOM 1332 C CA . ASP A 1 180 ? -17.937 8.245 32.123 1.00 73.88 180 ASP A CA 1
ATOM 1333 C C . ASP A 1 180 ? -19.039 8.805 33.037 1.00 73.88 180 ASP A C 1
ATOM 1335 O O . ASP A 1 180 ? -19.051 8.621 34.258 1.00 73.88 180 ASP A O 1
ATOM 1339 N N . ILE A 1 181 ? -19.966 9.549 32.431 1.00 81.31 181 ILE A N 1
ATOM 1340 C CA . ILE A 1 181 ? -21.126 10.135 33.111 1.00 81.31 181 ILE A CA 1
ATOM 1341 C C . ILE A 1 181 ? -22.376 9.328 32.759 1.00 81.31 181 ILE A C 1
ATOM 1343 O O . ILE A 1 181 ? -22.851 9.354 31.623 1.00 81.31 181 ILE A O 1
ATOM 1347 N N . ALA A 1 182 ? -22.962 8.676 33.762 1.00 80.25 182 ALA A N 1
ATOM 1348 C CA . ALA A 1 182 ? -24.196 7.922 33.616 1.00 80.25 182 ALA A CA 1
ATOM 1349 C C . ALA A 1 182 ? -25.393 8.858 33.435 1.00 80.25 182 ALA A C 1
ATOM 1351 O O . ALA A 1 182 ? -25.764 9.570 34.365 1.00 80.25 182 ALA A O 1
ATOM 1352 N N . LEU A 1 183 ? -26.006 8.868 32.250 1.00 82.56 183 LEU A N 1
ATOM 1353 C CA . LEU A 1 183 ? -27.158 9.725 31.930 1.00 82.56 183 LEU A CA 1
ATOM 1354 C C . LEU A 1 183 ? -28.478 9.170 32.500 1.00 82.56 183 LEU A C 1
ATOM 1356 O O . LEU A 1 183 ? -28.551 7.976 32.782 1.00 82.56 183 LEU A O 1
ATOM 1360 N N . PRO A 1 184 ? -29.545 9.986 32.646 1.00 83.75 184 PRO A N 1
ATOM 1361 C CA . PRO A 1 184 ? -30.847 9.498 33.102 1.00 83.75 184 PRO A CA 1
ATOM 1362 C C . PRO A 1 184 ? -31.361 8.304 32.284 1.00 83.75 184 PRO A C 1
ATOM 1364 O O . PRO A 1 184 ? -31.322 8.314 31.052 1.00 83.75 184 PRO A O 1
ATOM 1367 N N . GLY A 1 185 ? -31.889 7.296 32.975 1.00 75.88 185 GLY A N 1
ATOM 1368 C CA . GLY A 1 185 ? -32.313 6.019 32.413 1.00 75.88 185 GLY A CA 1
ATOM 1369 C C . GLY A 1 185 ? -31.495 4.849 32.951 1.00 75.88 185 GLY A C 1
ATOM 1370 O O . GLY A 1 185 ? -30.841 4.949 33.988 1.00 75.88 185 GLY A O 1
ATOM 1371 N N . TRP A 1 186 ? -31.583 3.719 32.254 1.00 73.06 186 TRP A N 1
ATOM 1372 C CA . TRP A 1 186 ? -30.708 2.579 32.498 1.00 73.06 186 TRP A CA 1
ATOM 1373 C C . TRP A 1 186 ? -29.325 2.878 31.932 1.00 73.06 186 TRP A C 1
ATOM 1375 O O . TRP A 1 186 ? -29.208 3.233 30.759 1.00 73.06 186 TRP A O 1
ATOM 1385 N N . TRP A 1 187 ? -28.292 2.713 32.749 1.00 76.06 187 TRP A N 1
ATOM 1386 C CA . TRP A 1 187 ? -26.906 2.880 32.325 1.00 76.06 187 TRP A CA 1
ATOM 1387 C C . TRP A 1 187 ? -26.052 1.732 32.820 1.00 76.06 187 TRP A C 1
ATOM 1389 O O . TRP A 1 187 ? -26.234 1.237 33.933 1.00 76.06 187 TRP A O 1
ATOM 1399 N N . MET A 1 188 ? -25.113 1.344 31.970 1.00 75.94 188 MET A N 1
ATOM 1400 C CA . MET A 1 188 ? -24.133 0.311 32.237 1.00 75.94 188 MET A CA 1
ATOM 1401 C C . MET A 1 188 ? -22.749 0.925 32.051 1.00 75.94 188 MET A C 1
ATOM 1403 O O . MET A 1 188 ? -22.464 1.469 30.988 1.00 75.94 188 MET A O 1
ATOM 1407 N N . SER A 1 189 ? -21.915 0.846 33.082 1.00 73.12 189 SER A N 1
ATOM 1408 C CA . SER A 1 189 ? -20.528 1.315 33.060 1.00 73.12 189 SER A CA 1
ATOM 1409 C C . SER A 1 189 ? -19.586 0.194 33.505 1.00 73.12 189 SER A C 1
ATOM 1411 O O . SER A 1 189 ? -19.906 -0.610 34.391 1.00 73.12 189 SER A O 1
ATOM 1413 N N . PHE A 1 190 ? -18.417 0.157 32.868 1.00 72.75 190 PHE A N 1
ATOM 1414 C CA . PHE A 1 190 ? -17.320 -0.746 33.180 1.00 72.75 190 PHE A CA 1
ATOM 1415 C C . PHE A 1 190 ? -16.084 0.088 33.506 1.00 72.75 190 PHE A C 1
ATOM 1417 O O . PHE A 1 190 ? -15.657 0.907 32.697 1.00 72.75 190 PHE A O 1
ATOM 1424 N N . ALA A 1 191 ? -15.482 -0.149 34.672 1.00 67.50 191 ALA A N 1
ATOM 1425 C CA . ALA A 1 191 ? -14.267 0.563 35.070 1.00 67.50 191 ALA A CA 1
ATOM 1426 C C . ALA A 1 191 ? -13.034 0.172 34.232 1.00 67.50 191 ALA A C 1
ATOM 1428 O O . ALA A 1 191 ? -12.100 0.958 34.091 1.00 67.50 191 ALA A O 1
ATOM 1429 N N . ASN A 1 192 ? -13.016 -1.050 33.695 1.00 67.75 192 ASN A N 1
ATOM 1430 C CA . ASN A 1 192 ? -11.918 -1.535 32.867 1.00 67.75 192 ASN A CA 1
ATOM 1431 C C . ASN A 1 192 ? -12.169 -1.212 31.385 1.00 67.75 192 ASN A C 1
ATOM 1433 O O . ASN A 1 192 ? -13.303 -1.359 30.924 1.00 67.75 192 ASN A O 1
ATOM 1437 N N . PRO A 1 193 ? -11.123 -0.841 30.622 1.00 64.38 193 PRO A N 1
ATOM 1438 C CA . PRO A 1 193 ? -11.245 -0.578 29.193 1.00 64.38 193 PRO A CA 1
ATOM 1439 C C . PRO A 1 193 ? -11.706 -1.821 28.427 1.00 64.38 193 PRO A C 1
ATOM 1441 O O . PRO A 1 193 ? -11.433 -2.960 28.823 1.00 64.38 193 PRO A O 1
ATOM 1444 N N . VAL A 1 194 ? -12.384 -1.582 27.303 1.00 63.19 194 VAL A N 1
ATOM 1445 C CA . VAL A 1 194 ? -12.845 -2.641 26.399 1.00 63.19 194 VAL A CA 1
ATOM 1446 C C . VAL A 1 194 ? -11.638 -3.401 25.836 1.00 63.19 194 VAL A C 1
ATOM 1448 O O . VAL A 1 194 ? -10.710 -2.796 25.300 1.00 63.19 194 VAL A O 1
ATOM 1451 N N . ASP A 1 195 ? -11.652 -4.731 25.964 1.00 62.91 195 ASP A N 1
ATOM 1452 C CA . ASP A 1 195 ? -10.641 -5.636 25.413 1.00 62.91 195 ASP A CA 1
ATOM 1453 C C . ASP A 1 195 ? -11.200 -6.213 24.105 1.00 62.91 195 ASP A C 1
ATOM 1455 O O . ASP A 1 195 ? -12.157 -6.991 24.109 1.00 62.91 195 ASP A O 1
ATOM 1459 N N . LEU A 1 196 ? -10.620 -5.820 22.967 1.00 57.06 196 LEU A N 1
ATOM 1460 C CA . LEU A 1 196 ? -11.019 -6.377 21.670 1.00 57.06 196 LEU A CA 1
ATOM 1461 C C . LEU A 1 196 ? -10.655 -7.867 21.541 1.00 57.06 196 LEU A C 1
ATOM 1463 O O . LEU A 1 196 ? -11.074 -8.507 20.585 1.00 57.06 196 LEU A O 1
ATOM 1467 N N . GLY A 1 197 ? -9.932 -8.456 22.498 1.00 53.75 197 GLY A N 1
ATOM 1468 C CA . GLY A 1 197 ? -9.558 -9.863 22.461 1.00 53.75 197 GLY A CA 1
ATOM 1469 C C . GLY A 1 197 ? -8.673 -10.196 21.260 1.00 53.75 197 GLY A C 1
ATOM 1470 O O . GLY A 1 197 ? -8.401 -9.371 20.390 1.00 53.75 197 GLY A O 1
ATOM 1471 N N . VAL A 1 198 ? -8.162 -11.425 21.203 1.00 52.31 198 VAL A N 1
ATOM 1472 C CA . VAL A 1 198 ? -7.407 -11.850 20.021 1.00 52.31 198 VAL A CA 1
ATOM 1473 C C . VAL A 1 198 ? -8.372 -11.909 18.842 1.00 52.31 198 VAL A C 1
ATOM 1475 O O . VAL A 1 198 ? -9.206 -12.811 18.790 1.00 52.31 198 VAL A O 1
ATOM 1478 N N . LEU A 1 199 ? -8.234 -10.974 17.899 1.00 56.00 199 LEU A N 1
ATOM 1479 C CA . LEU A 1 199 ? -8.894 -10.991 16.593 1.00 56.00 199 LEU A CA 1
ATOM 1480 C C . LEU A 1 199 ? -8.288 -12.096 15.709 1.00 56.00 199 LEU A C 1
ATOM 1482 O O . LEU A 1 199 ? -7.769 -11.847 14.626 1.00 56.00 199 LEU A O 1
ATOM 1486 N N . ASN A 1 200 ? -8.338 -13.339 16.193 1.00 50.84 200 ASN A N 1
ATOM 1487 C CA . ASN A 1 200 ? -8.075 -14.513 15.380 1.00 50.84 200 ASN A CA 1
ATOM 1488 C C . ASN A 1 200 ? -9.295 -14.702 14.493 1.00 50.84 200 ASN A C 1
ATOM 1490 O O . ASN A 1 200 ? -10.309 -15.277 14.901 1.00 50.84 200 ASN A O 1
ATOM 1494 N N . THR A 1 201 ? -9.195 -14.167 13.286 1.00 48.75 201 THR A N 1
ATOM 1495 C CA . THR A 1 201 ? -10.172 -14.425 12.247 1.00 48.75 201 THR A CA 1
ATOM 1496 C C . THR A 1 201 ? -10.296 -15.946 12.059 1.00 48.75 201 THR A C 1
ATOM 1498 O O . THR A 1 201 ? -9.284 -16.653 12.131 1.00 48.75 201 THR A O 1
ATOM 1501 N N . PRO A 1 202 ? -11.517 -16.494 11.895 1.00 49.94 202 PRO A N 1
ATOM 1502 C CA . PRO A 1 202 ? -11.687 -17.897 11.539 1.00 49.94 202 PRO A CA 1
ATOM 1503 C C . PRO A 1 202 ? -10.791 -18.290 10.373 1.00 49.94 202 PRO A C 1
ATOM 1505 O O . PRO A 1 202 ? -10.487 -17.465 9.515 1.00 49.94 202 PRO A O 1
ATOM 1508 N N . GLU A 1 203 ? -10.386 -19.556 10.326 1.00 45.22 203 GLU A N 1
ATOM 1509 C CA . GLU A 1 203 ? -9.702 -20.094 9.154 1.00 45.22 203 GLU A CA 1
ATOM 1510 C C . GLU A 1 203 ? -10.564 -19.812 7.908 1.00 45.22 203 GLU A C 1
ATOM 1512 O O . GLU A 1 203 ? -11.733 -20.194 7.851 1.00 45.22 203 GLU A O 1
ATOM 1517 N N . GLY A 1 204 ? -10.020 -19.044 6.957 1.00 46.56 204 GLY A N 1
ATOM 1518 C CA . GLY A 1 204 ? -10.744 -18.569 5.771 1.00 46.56 204 GLY A CA 1
ATOM 1519 C C . GLY A 1 204 ? -11.456 -17.212 5.897 1.00 46.56 204 GLY A C 1
ATOM 1520 O O . GLY A 1 204 ? -12.014 -16.752 4.904 1.00 46.56 204 GLY A O 1
ATOM 1521 N N . TYR A 1 205 ? -11.427 -16.539 7.054 1.00 49.53 205 TYR A N 1
ATOM 1522 C CA . TYR A 1 205 ? -11.920 -15.165 7.194 1.00 49.53 205 TYR A CA 1
ATOM 1523 C C . TYR A 1 205 ? -10.812 -14.151 6.931 1.00 49.53 205 TYR A C 1
ATOM 1525 O O . TYR A 1 205 ? -9.726 -14.198 7.515 1.00 49.53 205 TYR A O 1
ATOM 1533 N N . THR A 1 206 ? -11.118 -13.215 6.040 1.00 58.12 206 THR A N 1
ATOM 1534 C CA . THR A 1 206 ? -10.138 -12.358 5.385 1.00 58.12 206 THR A CA 1
ATOM 1535 C C . THR A 1 206 ? -10.556 -10.911 5.515 1.00 58.12 206 THR A C 1
ATOM 1537 O O . THR A 1 206 ? -11.696 -10.555 5.222 1.00 58.12 206 THR A O 1
ATOM 1540 N N . VAL A 1 207 ? -9.616 -10.068 5.915 1.00 60.81 207 VAL A N 1
ATOM 1541 C CA . VAL A 1 207 ? -9.816 -8.625 5.940 1.00 60.81 207 VAL A CA 1
ATOM 1542 C C . VAL A 1 207 ? -9.473 -8.051 4.568 1.00 60.81 207 VAL A C 1
ATOM 1544 O O . VAL A 1 207 ? -8.353 -8.236 4.085 1.00 60.81 207 VAL A O 1
ATOM 1547 N N . ASP A 1 208 ? -10.428 -7.354 3.951 1.00 66.62 208 ASP A N 1
ATOM 1548 C CA . ASP A 1 208 ? -10.172 -6.608 2.722 1.00 66.62 208 ASP A CA 1
ATOM 1549 C C . ASP A 1 208 ? -9.298 -5.383 3.023 1.00 66.62 208 ASP A C 1
ATOM 1551 O O . ASP A 1 208 ? -9.673 -4.477 3.768 1.00 66.62 208 ASP A O 1
ATOM 1555 N N . PHE A 1 209 ? -8.113 -5.366 2.422 1.00 69.19 209 PHE A N 1
ATOM 1556 C CA . PHE A 1 209 ? -7.128 -4.298 2.546 1.00 69.19 209 PHE A CA 1
ATOM 1557 C C . PHE A 1 209 ? -7.020 -3.451 1.272 1.00 69.19 209 PHE A C 1
ATOM 1559 O O . PHE A 1 209 ? -6.160 -2.574 1.179 1.00 69.19 209 PHE A O 1
ATOM 1566 N N . SER A 1 210 ? -7.907 -3.664 0.296 1.00 71.69 210 SER A N 1
ATOM 1567 C CA . SER A 1 210 ? -7.902 -2.960 -0.988 1.00 71.69 210 SER A CA 1
ATOM 1568 C C . SER A 1 210 ? -8.062 -1.443 -0.847 1.00 71.69 210 SER A C 1
ATOM 1570 O O . SER A 1 210 ? -7.538 -0.675 -1.658 1.00 71.69 210 SER A O 1
ATOM 1572 N N . SER A 1 211 ? -8.700 -0.993 0.237 1.00 74.88 211 SER A N 1
ATOM 1573 C CA . SER A 1 211 ? -8.804 0.420 0.621 1.00 74.88 211 SER A CA 1
ATOM 1574 C C . SER A 1 211 ? -7.446 1.088 0.887 1.00 74.88 211 SER A C 1
ATOM 1576 O O . SER A 1 211 ? -7.313 2.302 0.709 1.00 74.88 211 SER A O 1
ATOM 1578 N N . ALA A 1 212 ? -6.416 0.314 1.241 1.00 80.12 212 ALA A N 1
ATOM 1579 C CA . ALA A 1 212 ? -5.053 0.802 1.429 1.00 80.12 212 ALA A CA 1
ATOM 1580 C C . ALA A 1 212 ? -4.258 0.885 0.118 1.00 80.12 212 ALA A C 1
ATOM 1582 O O . ALA A 1 212 ? -3.251 1.596 0.065 1.00 80.12 212 ALA A O 1
ATOM 1583 N N . TYR A 1 213 ? -4.694 0.203 -0.950 1.00 86.38 213 TYR A N 1
ATOM 1584 C CA . TYR A 1 213 ? -3.951 0.139 -2.212 1.00 86.38 213 TYR A CA 1
ATOM 1585 C C . TYR A 1 213 ? -3.594 1.506 -2.801 1.00 86.38 213 TYR A C 1
ATOM 1587 O O . TYR A 1 213 ? -2.444 1.659 -3.206 1.00 86.38 213 TYR A O 1
ATOM 1595 N N . PRO A 1 214 ? -4.469 2.528 -2.804 1.00 89.44 214 PRO A N 1
ATOM 1596 C CA . PRO A 1 214 ? -4.089 3.840 -3.325 1.00 89.44 214 PRO A CA 1
ATOM 1597 C C . PRO A 1 214 ? -2.929 4.489 -2.561 1.00 89.44 214 PRO A C 1
ATOM 1599 O O . PRO A 1 214 ? -2.041 5.110 -3.142 1.00 89.44 214 PRO A O 1
ATOM 1602 N N . GLN A 1 215 ? -2.905 4.310 -1.242 1.00 89.19 215 GLN A N 1
ATOM 1603 C CA . GLN A 1 215 ? -1.882 4.890 -0.373 1.00 89.19 215 GLN A CA 1
ATOM 1604 C C . GLN A 1 215 ? -0.553 4.140 -0.526 1.00 89.19 215 GLN A C 1
ATOM 1606 O O . GLN A 1 215 ? 0.507 4.762 -0.602 1.00 89.19 215 GLN A O 1
ATOM 1611 N N . ILE A 1 216 ? -0.620 2.811 -0.659 1.00 88.06 216 ILE A N 1
ATOM 1612 C CA . ILE A 1 216 ? 0.532 1.955 -0.964 1.00 88.06 216 ILE A CA 1
ATOM 1613 C C . ILE A 1 216 ? 1.093 2.279 -2.356 1.00 88.06 216 ILE A C 1
ATOM 1615 O O . ILE A 1 216 ? 2.309 2.390 -2.504 1.00 88.06 216 ILE A O 1
ATOM 1619 N N . ALA A 1 217 ? 0.236 2.499 -3.359 1.00 91.56 217 ALA A N 1
ATOM 1620 C CA . ALA A 1 217 ? 0.647 2.886 -4.708 1.00 91.56 217 ALA A CA 1
ATOM 1621 C C . ALA A 1 217 ? 1.419 4.209 -4.706 1.00 91.56 217 ALA A C 1
ATOM 1623 O O . ALA A 1 217 ? 2.482 4.315 -5.320 1.00 91.56 217 ALA A O 1
ATOM 1624 N N . ASN A 1 218 ? 0.933 5.196 -3.949 1.00 93.50 218 ASN A N 1
ATOM 1625 C CA . ASN A 1 218 ? 1.628 6.465 -3.774 1.00 93.50 218 ASN A CA 1
ATOM 1626 C C . ASN A 1 218 ? 2.988 6.284 -3.074 1.00 93.50 218 ASN A C 1
ATOM 1628 O O . ASN A 1 218 ? 4.006 6.761 -3.571 1.00 93.50 218 ASN A O 1
ATOM 1632 N N . ALA A 1 219 ? 3.032 5.545 -1.961 1.00 91.38 219 ALA A N 1
ATOM 1633 C CA . ALA A 1 219 ? 4.264 5.282 -1.212 1.00 91.38 219 ALA A CA 1
ATOM 1634 C C . ALA A 1 219 ? 5.328 4.558 -2.059 1.00 91.38 219 ALA A C 1
ATOM 1636 O O . ALA A 1 219 ? 6.498 4.951 -2.064 1.00 91.38 219 ALA A O 1
ATOM 1637 N N . LEU A 1 220 ? 4.918 3.535 -2.815 1.00 91.94 220 LEU A N 1
ATOM 1638 C CA . LEU A 1 220 ? 5.783 2.839 -3.768 1.00 91.94 220 LEU A CA 1
ATOM 1639 C C . LEU A 1 220 ? 6.260 3.778 -4.874 1.00 91.94 220 LEU A C 1
ATOM 1641 O O . LEU A 1 220 ? 7.442 3.761 -5.207 1.00 91.94 220 LEU A O 1
ATOM 1645 N N . SER A 1 221 ? 5.382 4.630 -5.405 1.00 94.88 221 SER A N 1
ATOM 1646 C CA . SER A 1 221 ? 5.754 5.564 -6.471 1.00 94.88 221 SER A CA 1
ATOM 1647 C C . SER A 1 221 ? 6.810 6.574 -6.025 1.00 94.88 221 SER A C 1
ATOM 1649 O O . SER A 1 221 ? 7.754 6.872 -6.761 1.00 94.88 221 SER A O 1
ATOM 1651 N N . VAL A 1 222 ? 6.701 7.064 -4.786 1.00 94.00 222 VAL A N 1
ATOM 1652 C CA . VAL A 1 222 ? 7.728 7.916 -4.171 1.00 94.00 222 VAL A CA 1
ATOM 1653 C C . VAL A 1 222 ? 9.049 7.155 -4.050 1.00 94.00 222 VAL A C 1
ATOM 1655 O O . VAL A 1 222 ? 10.086 7.667 -4.470 1.00 94.00 222 VAL A O 1
ATOM 1658 N N . ALA A 1 223 ? 9.025 5.921 -3.538 1.00 91.81 223 ALA A N 1
ATOM 1659 C CA . ALA A 1 223 ? 10.233 5.111 -3.372 1.00 91.81 223 ALA A CA 1
ATOM 1660 C C . ALA A 1 223 ? 10.934 4.801 -4.713 1.00 91.81 223 ALA A C 1
ATOM 1662 O O . ALA A 1 223 ? 12.157 4.925 -4.810 1.00 91.81 223 ALA A O 1
ATOM 1663 N N . LEU A 1 224 ? 10.161 4.461 -5.751 1.00 91.88 224 LEU A N 1
ATOM 1664 C CA . LEU A 1 224 ? 10.639 4.176 -7.114 1.00 91.88 224 LEU A CA 1
ATOM 1665 C C . LEU A 1 224 ? 11.126 5.428 -7.858 1.00 91.88 224 LEU A C 1
ATOM 1667 O O . LEU A 1 224 ? 11.922 5.332 -8.791 1.00 91.88 224 LEU A O 1
ATOM 1671 N N . SER A 1 225 ? 10.658 6.609 -7.455 1.00 93.00 225 SER A N 1
ATOM 1672 C CA . SER A 1 225 ? 11.158 7.886 -7.973 1.00 93.00 225 SER A CA 1
ATOM 1673 C C . SER A 1 225 ? 12.451 8.320 -7.279 1.00 93.00 225 SER A C 1
ATOM 1675 O O . SER A 1 225 ? 13.318 8.913 -7.910 1.00 93.00 225 SER A O 1
ATOM 1677 N N . GLN A 1 226 ? 12.611 8.013 -5.988 1.00 90.94 226 GLN A N 1
ATOM 1678 C CA . GLN A 1 226 ? 13.831 8.324 -5.231 1.00 90.94 226 GLN A CA 1
ATOM 1679 C C . GLN A 1 226 ? 15.006 7.413 -5.600 1.00 90.94 226 GLN A C 1
ATOM 1681 O O . GLN A 1 226 ? 16.154 7.850 -5.557 1.00 90.94 226 GLN A O 1
ATOM 1686 N N . ASN A 1 227 ? 14.722 6.163 -5.974 1.00 88.88 227 ASN A N 1
ATOM 1687 C CA . ASN A 1 227 ? 15.724 5.176 -6.367 1.00 88.88 227 ASN A CA 1
ATOM 1688 C C . ASN A 1 227 ? 15.425 4.673 -7.788 1.00 88.88 227 ASN A C 1
ATOM 1690 O O . ASN A 1 227 ? 14.705 3.684 -7.944 1.00 88.88 227 ASN A O 1
ATOM 1694 N N . PRO A 1 228 ? 15.954 5.348 -8.830 1.00 88.75 228 PRO A N 1
ATOM 1695 C CA . PRO A 1 228 ? 15.687 4.996 -10.217 1.00 88.75 228 PRO A CA 1
ATOM 1696 C C . PRO A 1 228 ? 16.033 3.541 -10.529 1.00 88.75 228 PRO A C 1
ATOM 1698 O O . PRO A 1 228 ? 17.128 3.047 -10.237 1.00 88.75 228 PRO A O 1
ATOM 1701 N N . THR A 1 229 ? 15.106 2.859 -11.191 1.00 87.38 229 THR A N 1
ATOM 1702 C CA . THR A 1 229 ? 15.253 1.448 -11.545 1.00 87.38 229 THR A CA 1
ATOM 1703 C C . THR A 1 229 ? 16.239 1.310 -12.694 1.00 87.38 229 THR A C 1
ATOM 1705 O O . THR A 1 229 ? 15.987 1.774 -13.806 1.00 87.38 229 THR A O 1
ATOM 1708 N N . SER A 1 230 ? 17.385 0.681 -12.431 1.00 87.38 230 SER A N 1
ATOM 1709 C CA . SER A 1 230 ? 18.431 0.511 -13.442 1.00 87.38 230 SER A CA 1
ATOM 1710 C C . SER A 1 230 ? 18.160 -0.685 -14.351 1.00 87.38 230 SER A C 1
ATOM 1712 O O . SER A 1 230 ? 18.057 -1.828 -13.898 1.00 87.38 230 SER A O 1
ATOM 1714 N N . ILE A 1 231 ? 18.083 -0.408 -15.650 1.00 82.12 231 ILE A N 1
ATOM 1715 C CA . ILE A 1 231 ? 17.847 -1.363 -16.731 1.00 82.12 231 ILE A CA 1
ATOM 1716 C C . ILE A 1 231 ? 19.081 -1.304 -17.640 1.00 82.12 231 ILE A C 1
ATOM 1718 O O . ILE A 1 231 ? 19.269 -0.321 -18.349 1.00 82.12 231 ILE A O 1
ATOM 1722 N N . SER A 1 232 ? 19.960 -2.308 -17.601 1.00 75.31 232 SER A N 1
ATOM 1723 C CA . SER A 1 232 ? 21.254 -2.281 -18.305 1.00 75.31 232 SER A CA 1
ATOM 1724 C C . SER A 1 232 ? 21.573 -3.599 -19.003 1.00 75.31 232 SER A C 1
ATOM 1726 O O . SER A 1 232 ? 21.245 -4.652 -18.466 1.00 75.31 232 SER A O 1
ATOM 1728 N N . GLY A 1 233 ? 22.302 -3.533 -20.122 1.00 63.31 233 GLY A N 1
ATOM 1729 C CA . GLY A 1 233 ? 22.938 -4.687 -20.769 1.00 63.31 233 GLY A CA 1
ATOM 1730 C C . GLY A 1 233 ? 22.351 -5.057 -22.135 1.00 63.31 233 GLY A C 1
ATOM 1731 O O . GLY A 1 233 ? 21.822 -4.221 -22.857 1.00 63.31 233 GLY A O 1
ATOM 1732 N N . ASN A 1 234 ? 22.487 -6.327 -22.498 1.00 52.03 234 ASN A N 1
ATOM 1733 C CA . ASN A 1 234 ? 21.819 -6.989 -23.624 1.00 52.03 234 ASN A CA 1
ATOM 1734 C C . ASN A 1 234 ? 20.362 -7.371 -23.292 1.00 52.03 234 ASN A C 1
ATOM 1736 O O . ASN A 1 234 ? 19.528 -7.429 -24.188 1.00 52.03 234 ASN A O 1
ATOM 1740 N N . GLU A 1 235 ? 20.040 -7.527 -22.004 1.00 52.69 235 GLU A N 1
ATOM 1741 C CA . GLU A 1 235 ? 18.677 -7.738 -21.495 1.00 52.69 235 GLU A CA 1
ATOM 1742 C C . GLU A 1 235 ? 17.799 -6.482 -21.601 1.00 52.69 235 GLU A C 1
ATOM 1744 O O . GLU A 1 235 ? 16.586 -6.594 -21.742 1.00 52.69 235 GLU A O 1
ATOM 1749 N N . SER A 1 236 ? 18.383 -5.277 -21.556 1.00 55.44 236 SER A N 1
ATOM 1750 C CA . SER A 1 236 ? 17.618 -4.029 -21.641 1.00 55.44 236 SER A CA 1
ATOM 1751 C C . SER A 1 236 ? 17.048 -3.812 -23.033 1.00 55.44 236 SER A C 1
ATOM 1753 O O . SER A 1 236 ? 15.887 -3.456 -23.140 1.00 55.44 236 SER A O 1
ATOM 1755 N N . LEU A 1 237 ? 17.826 -4.055 -24.088 1.00 54.62 237 LEU A N 1
ATOM 1756 C CA . LEU A 1 237 ? 17.413 -3.813 -25.469 1.00 54.62 237 LEU A CA 1
ATOM 1757 C C . LEU A 1 237 ? 16.339 -4.838 -25.887 1.00 54.62 237 LEU A C 1
ATOM 1759 O O . LEU A 1 237 ? 15.200 -4.464 -26.146 1.00 54.62 237 LEU A O 1
ATOM 1763 N N . GLU A 1 238 ? 16.632 -6.141 -25.871 1.00 55.84 238 GLU A N 1
ATOM 1764 C CA . GLU A 1 238 ? 15.673 -7.151 -26.351 1.00 55.84 238 GLU A CA 1
ATOM 1765 C C . GLU A 1 238 ? 14.381 -7.207 -25.524 1.00 55.84 238 GLU A C 1
ATOM 1767 O O . GLU A 1 238 ? 13.302 -7.295 -26.109 1.00 55.84 238 GLU A O 1
ATOM 1772 N N . ALA A 1 239 ? 14.438 -7.083 -24.194 1.00 57.47 239 ALA A N 1
ATOM 1773 C CA . ALA A 1 239 ? 13.231 -7.107 -23.364 1.00 57.47 239 ALA A CA 1
ATOM 1774 C C . ALA A 1 239 ? 12.350 -5.858 -23.583 1.00 57.47 239 ALA A C 1
ATOM 1776 O O . ALA A 1 239 ? 11.125 -5.970 -23.671 1.00 57.47 239 ALA A O 1
ATOM 1777 N N . LEU A 1 240 ? 12.959 -4.675 -23.760 1.00 59.75 240 LEU A N 1
ATOM 1778 C CA . LEU A 1 240 ? 12.236 -3.443 -24.100 1.00 59.75 240 LEU A CA 1
ATOM 1779 C C . LEU A 1 240 ? 11.633 -3.502 -25.518 1.00 59.75 240 LEU A C 1
ATOM 1781 O O . LEU A 1 240 ? 10.500 -3.056 -25.687 1.00 59.75 240 LEU A O 1
ATOM 1785 N N . PHE A 1 241 ? 12.330 -4.082 -26.507 1.00 63.06 241 PHE A N 1
ATOM 1786 C CA . PHE A 1 241 ? 11.886 -4.087 -27.914 1.00 63.06 241 PHE A CA 1
ATOM 1787 C C . PHE A 1 241 ? 11.037 -5.291 -28.343 1.00 63.06 241 PHE A C 1
ATOM 1789 O O . PHE A 1 241 ? 10.373 -5.198 -29.374 1.00 63.06 241 PHE A O 1
ATOM 1796 N N . THR A 1 242 ? 11.034 -6.411 -27.606 1.00 59.59 242 THR A N 1
ATOM 1797 C CA . THR A 1 242 ? 10.393 -7.658 -28.084 1.00 59.59 242 THR A CA 1
ATOM 1798 C C . THR A 1 242 ? 9.368 -8.303 -27.146 1.00 59.59 242 THR A C 1
ATOM 1800 O O . THR A 1 242 ? 8.638 -9.177 -27.613 1.00 59.59 242 THR A O 1
ATOM 1803 N N . GLY A 1 243 ? 9.234 -7.903 -25.868 1.00 63.94 243 GLY A N 1
ATOM 1804 C CA . GLY A 1 243 ? 8.344 -8.671 -24.974 1.00 63.94 243 GLY A CA 1
ATOM 1805 C C . GLY A 1 243 ? 8.004 -8.148 -23.575 1.00 63.94 243 GLY A C 1
ATOM 1806 O O . GLY A 1 243 ? 7.237 -8.813 -22.882 1.00 63.94 243 GLY A O 1
ATOM 1807 N N . GLY A 1 244 ? 8.501 -6.984 -23.149 1.00 79.50 244 GLY A N 1
ATOM 1808 C CA . GLY A 1 244 ? 8.242 -6.435 -21.812 1.00 79.50 244 GLY A CA 1
ATOM 1809 C C . GLY A 1 244 ? 9.463 -6.478 -20.892 1.00 79.50 244 GLY A C 1
ATOM 1810 O O . GLY A 1 244 ? 10.359 -7.301 -21.056 1.00 79.50 244 GLY A O 1
ATOM 1811 N N . ILE A 1 245 ? 9.503 -5.596 -19.894 1.00 82.50 245 ILE A N 1
ATOM 1812 C CA . ILE A 1 245 ? 10.578 -5.548 -18.898 1.00 82.50 245 ILE A CA 1
ATOM 1813 C C . ILE A 1 245 ? 10.315 -6.582 -17.809 1.00 82.50 245 ILE A C 1
ATOM 1815 O O . ILE A 1 245 ? 9.339 -6.478 -17.066 1.00 82.50 245 ILE A O 1
ATOM 1819 N N . LYS A 1 246 ? 11.235 -7.535 -17.659 1.00 86.38 246 LYS A N 1
ATOM 1820 C CA . LYS A 1 246 ? 11.287 -8.451 -16.518 1.00 86.38 246 LYS A CA 1
ATOM 1821 C C . LYS A 1 246 ? 12.448 -8.053 -15.609 1.00 86.38 246 LYS A C 1
ATOM 1823 O O . LYS A 1 246 ? 13.597 -8.124 -16.035 1.00 86.38 246 LYS A O 1
ATOM 1828 N N . LYS A 1 247 ? 12.172 -7.595 -14.382 1.00 84.81 247 LYS A N 1
ATOM 1829 C CA . LYS A 1 247 ? 13.215 -7.023 -13.510 1.00 84.81 247 LYS A CA 1
ATOM 1830 C C . LYS A 1 247 ? 13.090 -7.426 -12.046 1.00 84.81 247 LYS A C 1
ATOM 1832 O O . LYS A 1 247 ? 12.011 -7.403 -11.470 1.00 84.81 247 LYS A O 1
ATOM 1837 N N . ASP A 1 248 ? 14.222 -7.788 -11.450 1.00 89.06 248 ASP A N 1
ATOM 1838 C CA . ASP A 1 248 ? 14.362 -7.834 -9.996 1.00 89.06 248 ASP A CA 1
ATOM 1839 C C . ASP A 1 248 ? 14.642 -6.431 -9.453 1.00 89.06 248 ASP A C 1
ATOM 1841 O O . ASP A 1 248 ? 15.624 -5.785 -9.836 1.00 89.06 248 ASP A O 1
ATOM 1845 N N . MET A 1 249 ? 13.742 -5.966 -8.594 1.00 87.12 249 MET A N 1
ATOM 1846 C CA . MET A 1 249 ? 13.786 -4.660 -7.944 1.00 87.12 249 MET A CA 1
ATOM 1847 C C . MET A 1 249 ? 14.503 -4.714 -6.587 1.00 87.12 249 MET A C 1
ATOM 1849 O O . MET A 1 249 ? 14.734 -3.670 -5.978 1.00 87.12 249 MET A O 1
ATOM 1853 N N . GLY A 1 250 ? 14.849 -5.910 -6.104 1.00 90.50 250 GLY A N 1
ATOM 1854 C CA . GLY A 1 250 ? 15.423 -6.137 -4.787 1.00 90.50 250 GLY A CA 1
ATOM 1855 C C . GLY A 1 250 ? 14.471 -5.724 -3.664 1.00 90.50 250 GLY A C 1
ATOM 1856 O O . GLY A 1 250 ? 13.255 -5.924 -3.735 1.00 90.50 250 GLY A O 1
ATOM 1857 N N . THR A 1 251 ? 15.037 -5.147 -2.606 1.00 94.06 251 THR A N 1
ATOM 1858 C CA . THR A 1 251 ? 14.276 -4.679 -1.447 1.00 94.06 251 THR A CA 1
ATOM 1859 C C . THR A 1 251 ? 13.842 -3.225 -1.621 1.00 94.06 251 THR A C 1
ATOM 1861 O O . THR A 1 251 ? 14.681 -2.329 -1.704 1.00 94.06 251 THR A O 1
ATOM 1864 N N . ILE A 1 252 ? 12.534 -2.974 -1.579 1.00 92.69 252 ILE A N 1
ATOM 1865 C CA . ILE A 1 252 ? 11.952 -1.628 -1.532 1.00 92.69 252 ILE A CA 1
ATOM 1866 C C . ILE A 1 252 ? 11.517 -1.355 -0.091 1.00 92.69 252 ILE A C 1
ATOM 1868 O O . ILE A 1 252 ? 10.665 -2.050 0.458 1.00 92.69 252 ILE A O 1
ATOM 1872 N N . ASN A 1 253 ? 12.112 -0.351 0.548 1.00 92.44 253 ASN A N 1
ATOM 1873 C CA . ASN A 1 253 ? 11.827 -0.017 1.943 1.00 92.44 253 ASN A CA 1
ATOM 1874 C C . ASN A 1 253 ? 10.868 1.178 2.041 1.00 92.44 253 ASN A C 1
ATOM 1876 O O . ASN A 1 253 ? 11.196 2.279 1.601 1.00 92.44 253 ASN A O 1
ATOM 1880 N N . LEU A 1 254 ? 9.704 0.966 2.660 1.00 91.81 254 LEU A N 1
ATOM 1881 C CA . LEU A 1 254 ? 8.655 1.971 2.859 1.00 91.81 254 LEU A CA 1
ATOM 1882 C C . LEU A 1 254 ? 8.616 2.551 4.284 1.00 91.81 254 LEU A C 1
ATOM 1884 O O . LEU A 1 254 ? 7.714 3.315 4.606 1.00 91.81 254 LEU 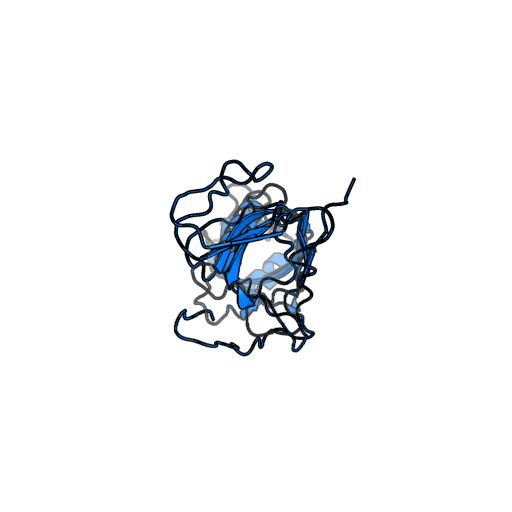A O 1
ATOM 1888 N N . SER A 1 255 ? 9.599 2.258 5.140 1.00 89.12 255 SER A N 1
ATOM 1889 C CA . SER A 1 255 ? 9.614 2.705 6.547 1.00 89.12 255 SER A CA 1
ATOM 1890 C C . SER A 1 255 ? 9.596 4.226 6.749 1.00 89.12 255 SER A C 1
ATOM 1892 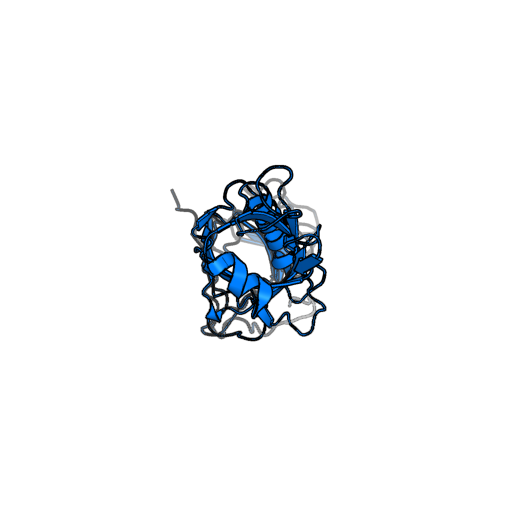O O . SER A 1 255 ? 9.148 4.692 7.806 1.00 89.12 255 SER A O 1
ATOM 1894 N N . GLY A 1 256 ? 10.064 4.985 5.751 1.00 85.81 256 GLY A N 1
ATOM 1895 C CA . GLY A 1 256 ? 10.013 6.449 5.703 1.00 85.81 256 GLY A CA 1
ATOM 1896 C C . GLY A 1 256 ? 8.731 7.030 5.094 1.00 85.81 256 GLY A C 1
ATOM 1897 O O . GLY A 1 256 ? 8.591 8.248 5.048 1.00 85.81 256 GLY A O 1
ATOM 1898 N N . GLN A 1 257 ? 7.809 6.189 4.618 1.00 89.31 257 GLN A N 1
ATOM 1899 C CA . GLN A 1 257 ? 6.542 6.611 4.020 1.00 89.31 257 GLN A CA 1
ATOM 1900 C C . GLN A 1 257 ? 5.440 6.723 5.089 1.00 89.31 257 GLN A C 1
ATOM 1902 O O . GLN A 1 257 ? 5.517 6.057 6.130 1.00 89.31 257 GLN A O 1
ATOM 1907 N N . PRO A 1 258 ? 4.415 7.572 4.877 1.00 87.88 258 PRO A N 1
ATOM 1908 C CA . PRO A 1 258 ? 3.298 7.681 5.809 1.00 87.88 258 PRO A CA 1
ATOM 1909 C C . PRO A 1 258 ? 2.545 6.344 5.933 1.00 87.88 258 PRO A C 1
ATOM 1911 O O . PRO A 1 258 ? 2.443 5.605 4.951 1.00 87.88 258 PRO A O 1
ATOM 1914 N N . PRO A 1 259 ? 2.003 6.023 7.123 1.00 87.31 259 PRO A N 1
ATOM 1915 C CA . PRO A 1 259 ? 1.248 4.795 7.322 1.00 87.31 259 PRO A CA 1
ATOM 1916 C C . PRO A 1 259 ? -0.058 4.816 6.523 1.00 87.31 259 PRO A C 1
ATOM 1918 O O . PRO A 1 259 ? -0.750 5.835 6.493 1.00 87.31 259 PRO A O 1
ATOM 1921 N N . ALA A 1 260 ? -0.421 3.677 5.936 1.00 86.12 260 ALA A N 1
ATOM 1922 C CA . ALA A 1 260 ? -1.687 3.528 5.233 1.00 86.12 260 ALA A CA 1
ATOM 1923 C C . ALA A 1 260 ? -2.864 3.462 6.222 1.00 86.12 260 ALA A C 1
ATOM 1925 O O . ALA A 1 260 ? -2.815 2.722 7.200 1.00 86.12 260 ALA A O 1
ATOM 1926 N N . LEU A 1 261 ? -3.932 4.213 5.978 1.00 85.81 261 LEU A N 1
ATOM 1927 C CA . LEU A 1 261 ? -5.160 4.153 6.762 1.00 85.81 261 LEU A CA 1
ATOM 1928 C C . LEU A 1 261 ? -6.039 2.990 6.292 1.00 85.81 261 LEU A C 1
ATOM 1930 O O . LEU A 1 261 ? -6.388 2.922 5.113 1.00 85.81 261 LEU A O 1
ATOM 1934 N N . ILE A 1 262 ? -6.421 2.127 7.230 1.00 82.25 262 ILE A N 1
ATOM 1935 C CA . ILE A 1 262 ? -7.284 0.963 7.032 1.00 82.25 262 ILE A CA 1
ATOM 1936 C C . ILE A 1 262 ? -8.486 1.104 7.963 1.00 82.25 262 ILE A C 1
ATOM 1938 O O . ILE A 1 262 ? -8.319 1.350 9.155 1.00 82.25 262 ILE A O 1
ATOM 1942 N N . ASN A 1 263 ? -9.692 0.922 7.433 1.00 80.94 263 ASN A N 1
ATOM 1943 C CA . ASN A 1 263 ? -10.909 0.873 8.238 1.00 80.94 263 ASN A CA 1
ATOM 1944 C C . ASN A 1 263 ? -11.399 -0.575 8.300 1.00 80.94 263 ASN A C 1
ATOM 1946 O O . ASN A 1 263 ? -11.684 -1.171 7.263 1.00 80.94 263 ASN A O 1
ATOM 1950 N N . LEU A 1 264 ? -11.495 -1.124 9.507 1.00 76.19 264 LEU A N 1
ATOM 1951 C CA . LEU A 1 264 ? -12.041 -2.448 9.778 1.00 76.19 264 LEU A CA 1
ATOM 1952 C C . LEU A 1 264 ? -13.426 -2.299 10.387 1.00 76.19 264 LEU A C 1
ATOM 1954 O O . LEU A 1 264 ? -13.616 -1.510 11.310 1.00 76.19 264 LEU A O 1
ATOM 1958 N N . THR A 1 265 ? -14.385 -3.052 9.855 1.00 72.25 265 THR A N 1
ATOM 1959 C CA . THR A 1 265 ? -15.772 -3.032 10.323 1.00 72.25 265 THR A CA 1
ATOM 1960 C C . THR A 1 265 ? -16.204 -4.434 10.732 1.00 72.25 265 THR A C 1
ATOM 1962 O O . THR A 1 265 ? -16.085 -5.363 9.937 1.00 72.25 265 THR A O 1
ATOM 1965 N N . SER A 1 266 ? -16.718 -4.565 11.960 1.00 64.25 266 SER A N 1
ATOM 1966 C CA . SER A 1 266 ? -17.386 -5.768 12.492 1.00 64.25 266 SER A CA 1
ATOM 1967 C C . SER A 1 266 ? -16.664 -7.089 12.185 1.00 64.25 266 SER A C 1
ATOM 1969 O O . SER A 1 266 ? -17.183 -7.915 11.432 1.00 64.25 266 SER A O 1
ATOM 1971 N N . VAL A 1 267 ? -15.468 -7.296 12.743 1.00 63.28 267 VAL A N 1
ATOM 1972 C CA . VAL A 1 267 ? -14.671 -8.513 12.504 1.00 63.28 267 VAL A CA 1
ATOM 1973 C C . VAL A 1 267 ? -15.220 -9.686 13.354 1.00 63.28 267 VAL A C 1
ATOM 1975 O O . VAL A 1 267 ? -15.085 -9.681 14.576 1.00 63.28 267 VAL A O 1
ATOM 1978 N N . PRO A 1 268 ? -15.849 -10.728 12.767 1.00 57.12 268 PRO A N 1
ATOM 1979 C CA . PRO A 1 268 ? -16.356 -11.887 13.494 1.00 57.12 268 PRO A CA 1
ATOM 1980 C C . PRO A 1 268 ? -15.225 -12.817 13.960 1.00 57.12 268 PRO A C 1
ATOM 1982 O O . PRO A 1 268 ? -14.233 -13.025 13.259 1.00 57.12 268 PRO A O 1
ATOM 1985 N N . LEU A 1 269 ? -15.416 -13.449 15.123 1.00 52.56 269 LEU A N 1
ATOM 1986 C CA . LEU A 1 269 ? -14.580 -14.566 15.577 1.00 52.56 269 LEU A CA 1
ATOM 1987 C C . LEU A 1 269 ? -15.169 -15.907 15.120 1.00 52.56 269 LEU A C 1
ATOM 1989 O O . LEU A 1 269 ? -16.365 -16.035 14.880 1.00 52.56 269 LEU A O 1
ATOM 1993 N N . SER A 1 270 ? -14.323 -16.935 15.067 1.00 47.38 270 SER A N 1
ATOM 1994 C CA . SER A 1 270 ? -14.630 -18.291 14.585 1.00 47.38 270 SER A CA 1
ATOM 1995 C C . SER A 1 270 ? -15.636 -19.112 15.385 1.00 47.38 270 SER A C 1
ATOM 1997 O O . SER A 1 270 ? -15.893 -20.254 15.017 1.00 47.38 270 SER A O 1
ATOM 1999 N N . ASN A 1 271 ? -16.237 -18.569 16.444 1.00 47.16 271 ASN A N 1
ATOM 2000 C CA . ASN A 1 271 ? -17.041 -19.359 17.368 1.00 47.16 271 ASN A CA 1
ATOM 2001 C C . ASN A 1 271 ? -18.438 -18.770 17.590 1.00 47.16 271 ASN A C 1
ATOM 2003 O O . ASN A 1 271 ? -18.622 -17.559 17.695 1.00 47.16 271 ASN A O 1
ATOM 2007 N N . ALA A 1 272 ? -19.408 -19.679 17.733 1.00 46.00 272 ALA A N 1
ATOM 2008 C CA . ALA A 1 272 ? -20.861 -19.495 17.834 1.00 46.00 272 ALA A CA 1
ATOM 2009 C C . ALA A 1 272 ? -21.386 -18.643 19.022 1.00 46.00 272 ALA A C 1
ATOM 2011 O O . ALA A 1 272 ? -22.554 -18.750 19.387 1.00 46.00 272 ALA A O 1
ATOM 2012 N N . ALA A 1 273 ? -20.560 -17.794 19.639 1.00 49.53 273 ALA A N 1
ATOM 2013 C CA . ALA A 1 273 ? -20.936 -16.939 20.768 1.00 49.53 273 ALA A CA 1
ATOM 2014 C C . ALA A 1 273 ? -21.636 -15.624 20.356 1.00 49.53 273 ALA A C 1
ATOM 2016 O O . ALA A 1 273 ? -22.056 -14.860 21.217 1.00 49.53 273 ALA A O 1
ATOM 2017 N N . GLN A 1 274 ? -21.778 -15.353 19.054 1.00 46.75 274 GLN A N 1
ATOM 2018 C CA . GLN A 1 274 ? -22.228 -14.055 18.519 1.00 46.75 274 GLN A CA 1
ATOM 2019 C C . GLN A 1 274 ? -23.746 -13.965 18.253 1.00 46.75 274 GLN A C 1
ATOM 2021 O O . GLN A 1 274 ? -24.211 -13.081 17.541 1.00 46.75 274 GLN A O 1
ATOM 2026 N N . GLY A 1 275 ? -24.538 -14.871 18.833 1.00 49.47 275 GLY A N 1
ATOM 2027 C CA . GLY A 1 275 ? -25.995 -14.929 18.680 1.00 49.47 275 GLY A CA 1
ATOM 2028 C C . GLY A 1 275 ? -26.734 -14.749 20.002 1.00 49.47 275 GLY A C 1
ATOM 2029 O O . GLY A 1 275 ? -27.496 -15.633 20.388 1.00 49.47 275 GLY A O 1
ATOM 2030 N N . VAL A 1 276 ? -26.498 -13.648 20.728 1.00 51.56 276 VAL A N 1
ATOM 2031 C CA . VAL A 1 276 ? -27.266 -13.368 21.953 1.00 51.56 276 VAL A CA 1
ATOM 2032 C C . VAL A 1 276 ? -28.719 -13.112 21.558 1.00 51.56 276 VAL A C 1
ATOM 2034 O O . VAL A 1 276 ? -29.057 -12.061 21.018 1.00 51.56 276 VAL A O 1
ATOM 2037 N N . VAL A 1 277 ? -29.583 -14.098 21.796 1.00 51.09 277 VAL A N 1
ATOM 2038 C CA . VAL A 1 277 ? -31.026 -13.966 21.588 1.00 51.09 277 VAL A CA 1
ATOM 2039 C C . VAL A 1 277 ? -31.567 -13.022 22.666 1.00 51.09 277 VAL A C 1
ATOM 2041 O O . VAL A 1 277 ? -31.412 -13.328 23.852 1.00 51.09 277 VAL A O 1
ATOM 2044 N N . PRO A 1 278 ? -32.190 -11.886 22.303 1.00 48.56 278 PRO A N 1
ATOM 2045 C CA . PRO A 1 278 ? -32.730 -10.953 23.285 1.00 48.56 278 PRO A CA 1
ATOM 2046 C C . PRO A 1 278 ? -33.764 -11.639 24.189 1.00 48.56 278 PRO A C 1
ATOM 2048 O O . PRO A 1 278 ? -34.779 -12.138 23.705 1.00 48.56 278 PRO A O 1
ATOM 2051 N N . ASN A 1 279 ? -33.520 -11.659 25.502 1.00 47.81 279 ASN A N 1
ATOM 2052 C CA . ASN A 1 279 ? -34.454 -12.194 26.496 1.00 47.81 279 ASN A CA 1
ATOM 2053 C C . ASN A 1 279 ? -35.141 -11.046 27.245 1.00 47.81 279 ASN A C 1
ATOM 2055 O O . ASN A 1 279 ? -34.785 -10.707 28.373 1.00 47.81 279 ASN A O 1
ATOM 2059 N N . CYS A 1 280 ? -36.095 -10.408 26.572 1.00 53.91 280 CYS A N 1
ATOM 2060 C CA . CYS A 1 280 ? -36.761 -9.207 27.063 1.00 53.91 280 CYS A CA 1
ATOM 2061 C C . CYS A 1 280 ? -38.040 -9.585 27.831 1.00 53.91 280 CYS A C 1
ATOM 2063 O O . CYS A 1 280 ? -38.905 -10.272 27.285 1.00 53.91 280 CYS A O 1
ATOM 2065 N N . TYR A 1 281 ? -38.194 -9.118 29.077 1.00 43.78 281 TYR A N 1
ATOM 2066 C CA . TYR A 1 281 ? -39.363 -9.400 29.926 1.00 43.78 281 TYR A CA 1
ATOM 2067 C C . TYR A 1 281 ? -39.930 -8.119 30.566 1.00 43.78 281 TYR A C 1
ATOM 2069 O O . TYR A 1 281 ? -39.191 -7.331 31.151 1.00 43.78 281 TYR A O 1
ATOM 2077 N N . GLY A 1 282 ? -41.254 -7.926 30.502 1.00 54.34 282 GLY A N 1
ATOM 2078 C CA . GLY A 1 282 ? -41.976 -6.841 31.189 1.00 54.34 282 GLY A CA 1
ATOM 2079 C C . GLY A 1 282 ? -42.170 -5.526 30.405 1.00 54.34 282 GLY A C 1
ATOM 2080 O O . GLY A 1 282 ? -41.820 -5.403 29.234 1.00 54.34 282 GLY A O 1
ATOM 2081 N N . GLY A 1 283 ? -42.800 -4.536 31.061 1.00 57.50 283 GLY A N 1
ATOM 2082 C CA . GLY A 1 283 ? -43.162 -3.224 30.484 1.00 57.50 283 GLY A CA 1
ATOM 2083 C C . GLY A 1 283 ? -42.027 -2.190 30.445 1.00 57.50 283 GLY A C 1
ATOM 2084 O O . GLY A 1 283 ? -42.135 -1.176 29.757 1.00 57.50 283 GLY A O 1
ATOM 2085 N N . LEU A 1 284 ? -40.922 -2.463 31.142 1.00 50.47 284 LEU A N 1
ATOM 2086 C CA . LEU A 1 284 ? -39.652 -1.761 30.983 1.00 50.47 284 LEU A CA 1
ATOM 2087 C C . LEU A 1 284 ? -38.864 -2.538 29.931 1.00 50.47 284 LEU A C 1
ATOM 2089 O O . LEU A 1 284 ? -38.278 -3.571 30.232 1.00 50.47 284 LEU A O 1
ATOM 2093 N N . LYS A 1 285 ? -38.930 -2.107 28.670 1.00 44.34 285 LYS A N 1
ATOM 2094 C CA . LYS A 1 285 ? -38.309 -2.853 27.571 1.00 44.34 285 LYS A CA 1
ATOM 2095 C C . LYS A 1 285 ? -36.784 -2.775 27.677 1.00 44.34 285 LYS A C 1
ATOM 2097 O O . LYS A 1 285 ? -36.196 -1.787 27.243 1.00 44.34 285 LYS A O 1
ATOM 2102 N N . PHE A 1 286 ? -36.173 -3.813 28.241 1.00 47.66 286 PHE A N 1
ATOM 2103 C CA . PHE A 1 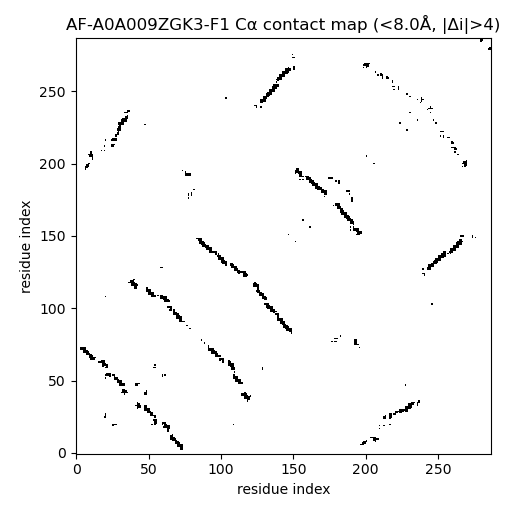286 ? -34.750 -4.098 28.104 1.00 47.66 286 PHE A CA 1
ATOM 2104 C C . PHE A 1 286 ? -34.576 -5.252 27.115 1.00 47.66 286 PHE A C 1
ATOM 2106 O O . PHE A 1 286 ? -35.099 -6.343 27.338 1.00 47.66 286 PHE A O 1
ATOM 2113 N N . CYS A 1 287 ? -33.883 -4.948 26.025 1.00 48.00 287 CYS A N 1
ATOM 2114 C CA . CYS A 1 287 ? -33.171 -5.832 25.120 1.00 48.00 287 CYS A CA 1
ATOM 2115 C C . CYS A 1 287 ? -31.809 -5.135 24.944 1.00 48.00 287 CYS A C 1
ATOM 2117 O O . CYS A 1 287 ? -30.789 -5.835 25.004 1.00 48.00 287 CYS A O 1
#

Solvent-accessible surface area (backbone atoms only — not comparable to full-atom values): 16152 Å² total; per-residue (Å²): 136,82,77,80,65,78,30,51,45,50,34,48,89,75,62,91,74,68,48,44,43,56,41,88,64,24,46,42,35,29,26,32,31,34,41,45,87,65,55,72,39,48,44,39,76,80,72,48,25,38,37,38,41,37,32,84,41,91,70,29,71,12,35,52,66,68,46,40,46,38,32,31,51,77,70,82,46,90,86,73,75,84,87,66,64,54,48,78,50,73,69,36,46,45,79,42,46,55,67,47,70,40,40,62,85,28,34,24,39,18,30,39,38,75,42,47,30,15,44,83,84,37,79,63,36,48,59,45,36,43,27,43,25,34,37,40,30,49,59,47,38,27,36,28,40,40,31,37,58,79,53,67,64,38,74,65,69,77,92,48,62,75,46,78,48,78,39,91,49,75,42,72,53,93,89,45,61,96,78,48,62,39,52,61,39,80,34,77,50,64,61,50,49,66,38,71,59,78,52,54,49,29,96,91,49,59,61,83,58,70,80,26,40,40,51,49,20,48,48,50,20,52,50,30,48,76,50,53,47,75,38,61,56,75,64,33,46,52,25,55,68,72,77,25,43,76,44,80,67,49,75,45,73,37,64,89,45,83,56,30,63,40,77,47,66,5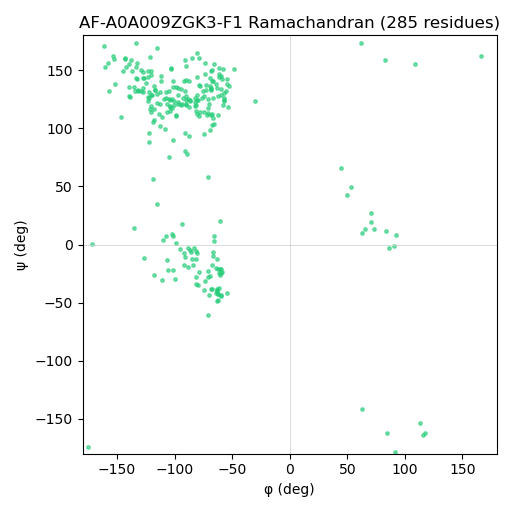6,75,65,62,73,59,92,80,71,69,82,74,75,82,60,69,76,92,66,85,53,118

Foldseek 3Di:
DDPQDKAKDKADQPCQPDFALLDPLQKAKFFAAEADPQWDDQHHVVPTKMKIFDNPDPQFPGFQWGMKMWIWGQDFDDDADDPAFKDKGWFTKTPAMDKIWGDLVRTKTKMAIPDFGDGPNDRQFGIFIERETETEGQAMAIEMEIAGPLQQDDDPQPPWDWDWDADQAWDDDPQADPRHIAHHGTDIDHRGGRDSPHLPAPDVDRDDPSQQSSLVSVLNNVQNHVPHHYQDDPLSVCQRRPPGDYDYPYYRYSNVGDHGYHYHYHRDHPDPSSDPDDPFDDPSGDD

pLDDT: mean 75.36, std 16.28, range [28.22, 96.62]

Radius of gyration: 26.31 Å; Cα contacts (8 Å, |Δi|>4): 637; chains: 1; bounding box: 66×34×76 Å

Mean predicted aligned error: 12.15 Å